Protein AF-A0A317EIH6-F1 (afdb_monomer_lite)

Foldseek 3Di:
DDDDDDPPQPPLLVVLLVCQLPDDPVLVVQLLVVLCVVPNDVLSVCCVVCSVCVSVVVDDDDPVNSVSSVLRRLLSDDLLSVLVSLLSLLCCQLVVVLVVVCVVVVPDAAALQCLLVLLVVSLVSLVPDDCVSVCSCDVSPSDDPVVSVLSSVLSSVLVLVVSLVLSVQVLVVLVLVLVLCVVLVPLFWWKWWQFSVSRHIHTCRCSVPDHNDDDDGDDDDRDDDDDCSVSSVVVSVVSVVVLVCCVPVVDPDAAPDSVVSVVVSVVVVVVVVVQDWDWDWDWHAHSRTIMIIIDTDHHPVVLVVVLVVLVVVLVVLVVVVVVVVVCCVVVVVPPVCVVVVVVSVVSNVVSVVVNVVSVVVVVVVVVSVD

Sequence (370 aa):
MNLKQPIKTINVYYFLTDEFLKCDEVTFRKIGNLYLELYGQNAYKYMVKTYPLWKVRAVGISGQTFRRILECVPKFLSDEKRFYILKAEVLYFVEKKHFNLNNSNKNKTGTLSEVNQYFQSYESIIDKFNNHNLAWFYGNGIFSENELWEFLQVCKYSIQKRLSLSYEQVTNDLDLLRSNLNKYQIREFKGDYSIDFLSKKMDVSDVNKILVEPLNFTSFELTLNGRLKKFAEKYIIDELLKLDFTTKEGSANGLIKSNDIDLLFNQYNDLRKGKQDVAIKSTFQGEGGVLTISLDFVPNQKLTTQIVNKSAILFLLISAFGLFTYFSFKYKLGWAGFPLLIMFFFLLSTTKTSIDQILSNLKQLKKNGK

Organism: NCBI:txid651869

Secondary structure (DSSP, 8-state):
-----------HHHHHHHHHHH--HHHHHHHHHHHHHHHHHHHHHHHHHHHHHHHTTSSPPPHHHHHHHHHHGGGGS-HHHHHHHHHHHHHHHHHHHHHHHHHTTTT--EEGGGHHHHHHHHHHHHHH--GGGGHHHHHTTSS-HHHHHHHHHHHHHHHHHHHHHHHHHHHHHHHHHHHHHHHTT----EEEEEETTTTEEEE-TTTTT---PPP----------GGGHHHHHHHHHHHHHHHHHHTTSS-SS-B--HHHHHHHHHHHHHHHHTTS-EEEEEEEE-SSEEEEEEEEE--HHHHHHHHHHHHHHHHHHHHHHHHHHHHHHHTT-GGGGHHHHHHHHHHHHHHHHHHHHHHHHHHHHHHHT-

Radius of gyration: 33.77 Å; chains: 1; bounding box: 65×38×114 Å

Structure (mmCIF, N/CA/C/O backbone):
data_AF-A0A317EIH6-F1
#
_entry.id   AF-A0A317EIH6-F1
#
loop_
_atom_site.group_PDB
_atom_site.id
_atom_site.type_symbol
_atom_site.label_atom_id
_atom_site.label_alt_id
_atom_site.label_comp_id
_atom_site.label_asym_id
_atom_site.label_entity_id
_atom_site.label_seq_id
_atom_site.pdbx_PDB_ins_code
_atom_site.Cartn_x
_atom_site.Cartn_y
_atom_site.Cartn_z
_atom_site.occupancy
_atom_site.B_iso_or_equiv
_atom_site.auth_seq_id
_atom_site.auth_comp_id
_atom_site.auth_asym_id
_atom_site.auth_atom_id
_atom_site.pdbx_PDB_model_num
ATOM 1 N N . MET A 1 1 ? -0.644 -16.578 8.408 1.00 24.23 1 MET A N 1
ATOM 2 C CA . MET A 1 1 ? -1.259 -16.656 7.067 1.00 24.23 1 MET A CA 1
ATOM 3 C C . MET A 1 1 ? -0.637 -15.551 6.227 1.00 24.23 1 MET A C 1
ATOM 5 O O . MET A 1 1 ? -0.468 -14.459 6.754 1.00 24.23 1 MET A O 1
ATOM 9 N N . ASN A 1 2 ? -0.134 -15.901 5.041 1.00 22.12 2 ASN A N 1
ATOM 10 C CA . ASN A 1 2 ? 0.876 -15.153 4.285 1.00 22.12 2 ASN A CA 1
ATOM 11 C C . ASN A 1 2 ? 0.552 -13.661 4.128 1.00 22.12 2 ASN A C 1
ATOM 13 O O . ASN A 1 2 ? -0.462 -13.301 3.539 1.00 22.12 2 ASN A O 1
ATOM 17 N N . LEU A 1 3 ? 1.469 -12.821 4.617 1.00 25.42 3 LEU A N 1
ATOM 18 C CA . LEU A 1 3 ? 1.583 -11.418 4.235 1.00 25.42 3 LEU A CA 1
ATOM 19 C C . LEU A 1 3 ? 1.607 -11.374 2.703 1.00 25.42 3 LEU A C 1
ATOM 21 O O . LEU A 1 3 ? 2.493 -11.986 2.097 1.00 25.42 3 LEU A O 1
ATOM 25 N N . LYS A 1 4 ? 0.605 -10.724 2.094 1.00 33.31 4 LYS A N 1
ATOM 26 C CA . LYS A 1 4 ? 0.557 -10.457 0.652 1.00 33.31 4 LYS A CA 1
ATOM 27 C C . LYS A 1 4 ? 1.947 -9.976 0.233 1.00 33.31 4 LYS A C 1
ATOM 29 O O . LYS A 1 4 ? 2.481 -9.033 0.817 1.00 33.31 4 LYS A O 1
ATOM 34 N N . GLN A 1 5 ? 2.564 -10.708 -0.693 1.00 24.58 5 GLN A N 1
ATOM 35 C CA . GLN A 1 5 ? 3.907 -10.394 -1.162 1.00 24.58 5 GLN A CA 1
ATOM 36 C C . GLN A 1 5 ? 3.927 -8.940 -1.647 1.00 24.58 5 GLN A C 1
ATOM 38 O O . GLN A 1 5 ? 2.964 -8.528 -2.301 1.00 24.58 5 GLN A O 1
ATOM 43 N N . PRO A 1 6 ? 4.986 -8.162 -1.348 1.00 31.55 6 PRO A N 1
ATOM 44 C CA . PRO A 1 6 ? 5.153 -6.863 -1.982 1.00 31.55 6 PRO A CA 1
ATOM 45 C C . PRO A 1 6 ? 5.030 -7.071 -3.491 1.00 31.55 6 PRO A C 1
ATOM 47 O O . PRO A 1 6 ? 5.533 -8.078 -4.005 1.00 31.55 6 PRO A O 1
ATOM 50 N N . ILE A 1 7 ? 4.320 -6.165 -4.173 1.00 40.41 7 ILE A N 1
ATOM 51 C CA . ILE A 1 7 ? 4.220 -6.130 -5.637 1.00 40.41 7 ILE A CA 1
ATOM 52 C C . ILE A 1 7 ? 5.604 -6.483 -6.168 1.00 40.41 7 ILE A C 1
ATOM 54 O O . ILE A 1 7 ? 6.573 -5.816 -5.809 1.00 40.41 7 ILE A O 1
ATOM 58 N N . LYS A 1 8 ? 5.715 -7.599 -6.903 1.00 42.97 8 LYS A N 1
ATOM 59 C CA . LYS A 1 8 ? 6.997 -8.144 -7.361 1.00 42.97 8 LYS A CA 1
ATOM 60 C C . LYS A 1 8 ? 7.729 -7.019 -8.078 1.00 42.97 8 LYS A C 1
ATOM 62 O O . LYS A 1 8 ? 7.371 -6.682 -9.206 1.00 42.97 8 LYS A O 1
ATOM 67 N N . THR A 1 9 ? 8.681 -6.396 -7.387 1.00 52.94 9 THR A N 1
ATOM 68 C CA . THR A 1 9 ? 9.279 -5.142 -7.830 1.00 52.94 9 THR A CA 1
ATOM 69 C C . THR A 1 9 ? 9.944 -5.457 -9.153 1.00 52.94 9 THR A C 1
ATOM 71 O O . THR A 1 9 ? 10.779 -6.365 -9.231 1.00 52.94 9 THR A O 1
ATOM 74 N N . ILE A 1 10 ? 9.476 -4.808 -10.219 1.00 62.81 10 ILE A N 1
ATOM 75 C CA . ILE A 1 10 ? 9.943 -5.102 -11.567 1.00 62.81 10 ILE A CA 1
ATOM 76 C C . ILE A 1 10 ? 11.433 -4.824 -11.570 1.00 62.81 10 ILE A C 1
ATOM 78 O O . ILE A 1 10 ? 11.883 -3.692 -11.413 1.00 62.81 10 ILE A O 1
ATOM 82 N N . ASN A 1 11 ? 12.207 -5.885 -11.737 1.00 76.50 11 ASN A N 1
ATOM 83 C CA . ASN A 1 11 ? 13.634 -5.747 -11.834 1.00 76.50 11 ASN A CA 1
ATOM 84 C C . ASN A 1 11 ? 13.958 -5.344 -13.279 1.00 76.50 11 ASN A C 1
ATOM 86 O O . ASN A 1 11 ? 14.149 -6.195 -14.152 1.00 76.50 11 ASN A O 1
ATOM 90 N N . VAL A 1 12 ? 13.971 -4.027 -13.514 1.00 80.38 12 VAL A N 1
ATOM 91 C CA . VAL A 1 12 ? 14.341 -3.383 -14.787 1.00 80.38 12 VAL A CA 1
ATOM 92 C C . VAL A 1 12 ? 15.642 -3.967 -15.338 1.00 80.38 12 VAL A C 1
ATOM 94 O O . VAL A 1 12 ? 15.770 -4.175 -16.543 1.00 80.38 12 VAL A O 1
ATOM 97 N N . TYR A 1 13 ? 16.568 -4.327 -14.447 1.00 80.06 13 TYR A N 1
ATOM 98 C CA . TYR A 1 13 ? 17.846 -4.927 -14.796 1.00 80.06 13 TYR A CA 1
ATOM 99 C C . TYR A 1 13 ? 17.700 -6.283 -15.495 1.00 80.06 13 TYR A C 1
ATOM 101 O O . TYR A 1 13 ? 18.282 -6.503 -16.561 1.00 80.06 13 TYR A O 1
ATOM 109 N N . TYR A 1 14 ? 16.888 -7.183 -14.938 1.00 84.50 14 TYR A N 1
ATOM 110 C CA . TYR A 1 14 ? 16.614 -8.473 -15.574 1.00 84.50 14 TYR A CA 1
ATOM 111 C C . TYR A 1 14 ? 15.806 -8.316 -16.858 1.00 84.50 14 TYR A C 1
ATOM 113 O O . TYR A 1 14 ? 16.104 -8.999 -17.833 1.00 84.50 14 TYR A O 1
ATOM 121 N N . PHE A 1 15 ? 14.836 -7.397 -16.882 1.00 89.00 15 PHE A N 1
ATOM 122 C CA . PHE A 1 15 ? 14.040 -7.123 -18.078 1.00 89.00 15 PHE A CA 1
ATOM 123 C C . PHE A 1 15 ? 14.922 -6.680 -19.252 1.00 89.00 15 PHE A C 1
ATOM 125 O O . PHE A 1 15 ? 14.877 -7.281 -20.319 1.00 89.00 15 PHE A O 1
ATOM 132 N N . LEU A 1 16 ? 15.791 -5.689 -19.041 1.00 89.00 16 LEU A N 1
ATOM 133 C CA . LEU A 1 16 ? 16.687 -5.185 -20.084 1.00 89.00 16 LEU A CA 1
ATOM 134 C C . LEU A 1 16 ? 17.714 -6.222 -20.544 1.00 89.00 16 LEU A C 1
ATOM 136 O O . LEU A 1 16 ? 18.043 -6.281 -21.728 1.00 89.00 16 LEU A O 1
ATOM 140 N N . THR A 1 17 ? 18.192 -7.067 -19.628 1.00 88.56 17 THR A N 1
ATOM 141 C CA . THR A 1 17 ? 19.066 -8.192 -19.986 1.00 88.56 17 THR A CA 1
ATOM 142 C C . THR A 1 17 ? 18.342 -9.183 -20.887 1.00 88.56 17 THR A C 1
ATOM 144 O O . THR A 1 17 ? 18.891 -9.621 -21.893 1.00 88.56 17 THR A O 1
ATOM 147 N N . ASP A 1 18 ? 17.114 -9.545 -20.531 1.00 91.06 18 ASP A N 1
ATOM 148 C CA . ASP A 1 18 ? 16.314 -10.500 -21.289 1.00 91.06 18 ASP A CA 1
ATOM 149 C C . ASP A 1 18 ? 16.005 -9.971 -22.696 1.00 91.06 18 ASP A C 1
ATOM 151 O O . ASP A 1 18 ? 16.215 -10.679 -23.680 1.00 91.06 18 ASP A O 1
ATOM 155 N N . GLU A 1 19 ? 15.631 -8.694 -22.799 1.00 94.00 19 GLU A N 1
ATOM 156 C CA . GLU A 1 19 ? 15.445 -7.998 -24.075 1.00 94.00 19 GLU A CA 1
ATOM 157 C C . GLU A 1 19 ? 16.719 -8.003 -24.932 1.00 94.00 19 GLU A C 1
ATOM 159 O O . GLU A 1 19 ? 16.667 -8.307 -26.123 1.00 94.00 19 GLU A O 1
ATOM 164 N N . PHE A 1 20 ? 17.885 -7.752 -24.332 1.00 94.69 20 PHE A N 1
ATOM 165 C CA . PHE A 1 20 ? 19.168 -7.815 -25.033 1.00 94.69 20 PHE A CA 1
ATOM 166 C C . PHE A 1 20 ? 19.511 -9.226 -25.535 1.00 94.69 20 PHE A C 1
ATOM 168 O O . PHE A 1 20 ? 19.969 -9.400 -26.666 1.00 94.69 20 PHE A O 1
ATOM 175 N N . LEU A 1 21 ? 19.293 -10.261 -24.722 1.00 94.06 21 LEU A N 1
ATOM 176 C CA . LEU A 1 21 ? 19.628 -11.644 -25.086 1.00 94.06 21 LEU A CA 1
ATOM 177 C C . LEU A 1 21 ? 18.647 -12.257 -26.099 1.00 94.06 21 LEU A C 1
ATOM 179 O O . LEU A 1 21 ? 18.994 -13.221 -26.789 1.00 94.06 21 LEU A O 1
ATOM 183 N N . LYS A 1 22 ? 17.435 -11.700 -26.199 1.00 94.25 22 LYS A N 1
ATOM 184 C CA . LYS A 1 22 ? 16.381 -12.135 -27.127 1.00 94.25 22 LYS A CA 1
ATOM 185 C C . LYS A 1 22 ? 16.260 -11.278 -28.382 1.00 94.25 22 LYS A C 1
ATOM 187 O O . LYS A 1 22 ? 15.497 -11.655 -29.269 1.00 94.25 22 LYS A O 1
ATOM 192 N N . CYS A 1 23 ? 16.972 -10.155 -28.469 1.00 92.81 23 CYS A N 1
ATOM 193 C CA . CYS A 1 23 ? 16.871 -9.279 -29.629 1.00 92.81 23 CYS A CA 1
ATOM 194 C C . CYS A 1 23 ? 17.294 -9.984 -30.929 1.00 92.81 23 CYS A C 1
ATOM 196 O O . CYS A 1 23 ? 18.104 -10.919 -30.931 1.00 92.81 23 CYS A O 1
ATOM 198 N N . ASP A 1 24 ? 16.703 -9.545 -32.039 1.00 94.25 24 ASP A N 1
ATOM 199 C CA . ASP A 1 24 ? 17.081 -10.011 -33.369 1.00 94.25 24 ASP A CA 1
ATOM 200 C C . ASP A 1 24 ? 18.462 -9.474 -33.784 1.00 94.25 24 ASP A C 1
ATOM 202 O O . ASP A 1 24 ? 19.025 -8.564 -33.171 1.00 94.25 24 ASP A O 1
ATOM 206 N N . GLU A 1 25 ? 19.026 -10.038 -34.851 1.00 93.75 25 GLU A N 1
ATOM 207 C CA . GLU A 1 25 ? 20.360 -9.666 -35.333 1.00 93.75 25 GLU A CA 1
ATOM 208 C C . GLU A 1 25 ? 20.452 -8.184 -35.740 1.00 93.75 25 GLU A C 1
ATOM 210 O O . GLU A 1 25 ? 21.490 -7.540 -35.577 1.00 93.75 25 GLU A O 1
ATOM 215 N N . VAL A 1 26 ? 19.363 -7.610 -36.260 1.00 95.19 26 VAL A N 1
ATOM 216 C CA . VAL A 1 26 ? 19.316 -6.203 -36.683 1.00 95.19 26 VAL A CA 1
ATOM 217 C C . VAL A 1 26 ? 19.413 -5.280 -35.469 1.00 95.19 26 VAL A C 1
ATOM 219 O O . VAL A 1 26 ? 20.200 -4.332 -35.463 1.00 95.19 26 VAL A O 1
ATOM 222 N N . THR A 1 27 ? 18.649 -5.574 -34.427 1.00 94.56 27 THR A N 1
ATOM 223 C CA . THR A 1 27 ? 18.611 -4.845 -33.163 1.00 94.56 27 THR A CA 1
ATOM 224 C C . THR A 1 27 ? 19.916 -5.027 -32.401 1.00 94.56 27 THR A C 1
ATOM 226 O O . THR A 1 27 ? 20.481 -4.042 -31.927 1.00 94.56 27 THR A O 1
ATOM 229 N N . PHE A 1 28 ? 20.463 -6.247 -32.371 1.00 95.75 28 PHE A N 1
ATOM 230 C CA . PHE A 1 28 ? 21.778 -6.523 -31.795 1.00 95.75 28 PHE A CA 1
ATOM 231 C C . PHE A 1 28 ? 22.877 -5.687 -32.461 1.00 95.75 28 PHE A C 1
ATOM 233 O O . PHE A 1 28 ? 23.687 -5.080 -31.763 1.00 95.75 28 PHE A O 1
ATOM 240 N N . ARG A 1 29 ? 22.879 -5.583 -33.799 1.00 95.38 29 ARG A N 1
ATOM 241 C CA . ARG A 1 29 ? 23.822 -4.719 -34.532 1.00 95.38 29 ARG A CA 1
ATOM 242 C C . ARG A 1 29 ? 23.672 -3.248 -34.154 1.00 95.38 29 ARG A C 1
ATOM 244 O O . ARG A 1 29 ? 24.674 -2.588 -33.900 1.00 95.38 29 ARG A O 1
ATOM 251 N N . LYS A 1 30 ? 22.441 -2.734 -34.068 1.00 95.31 30 LYS A N 1
ATOM 252 C CA . LYS A 1 30 ? 22.182 -1.343 -33.654 1.00 95.31 30 LYS A CA 1
ATOM 253 C C . LYS A 1 30 ? 22.681 -1.064 -32.231 1.00 95.31 30 LYS A C 1
ATOM 255 O O . LYS A 1 30 ? 23.382 -0.077 -32.019 1.00 95.31 30 LYS A O 1
ATOM 260 N N . ILE A 1 31 ? 22.387 -1.964 -31.289 1.00 94.69 31 ILE A N 1
ATOM 261 C CA . ILE A 1 31 ? 22.894 -1.899 -29.910 1.00 94.69 31 ILE A CA 1
ATOM 262 C C . ILE A 1 31 ? 24.423 -1.943 -29.906 1.00 94.69 31 ILE A C 1
ATOM 264 O O . ILE A 1 31 ? 25.056 -1.133 -29.237 1.00 94.69 31 ILE A O 1
ATOM 268 N N . GLY A 1 32 ? 25.019 -2.856 -30.675 1.00 94.94 32 GLY A N 1
ATOM 269 C CA . GLY A 1 32 ? 26.464 -3.022 -30.770 1.00 94.94 32 GLY A CA 1
ATOM 270 C C . GLY A 1 32 ? 27.185 -1.803 -31.334 1.00 94.94 32 GLY A C 1
ATOM 271 O O . GLY A 1 32 ? 28.229 -1.440 -30.803 1.00 94.94 32 GLY A O 1
ATOM 272 N N . ASN A 1 33 ? 26.612 -1.132 -32.334 1.00 95.25 33 ASN A N 1
ATOM 273 C CA . ASN A 1 33 ? 27.167 0.104 -32.887 1.00 95.25 33 ASN A CA 1
ATOM 274 C C . ASN A 1 33 ? 27.194 1.225 -31.841 1.00 95.25 33 ASN A C 1
ATOM 276 O O . ASN A 1 33 ? 28.227 1.861 -31.657 1.00 95.25 33 ASN A O 1
ATOM 280 N N . LEU A 1 34 ? 26.099 1.414 -31.100 1.00 93.06 34 LEU A N 1
ATOM 281 C CA . LEU A 1 34 ? 26.065 2.392 -30.011 1.00 93.06 34 LEU A CA 1
ATOM 282 C C . LEU A 1 34 ? 27.027 2.014 -28.874 1.00 93.06 34 LEU A C 1
ATOM 284 O O . LEU A 1 34 ? 27.709 2.864 -28.312 1.00 93.06 34 LEU A O 1
ATOM 288 N N . TYR A 1 35 ? 27.110 0.728 -28.538 1.00 94.19 35 TYR A N 1
ATOM 289 C CA . TYR A 1 35 ? 28.026 0.226 -27.515 1.00 94.19 35 TYR A CA 1
ATOM 290 C C . TYR A 1 35 ? 29.496 0.445 -27.912 1.00 94.19 35 TYR A C 1
ATOM 292 O O . TYR A 1 35 ? 30.333 0.770 -27.069 1.00 94.19 35 TYR A O 1
ATOM 300 N N . LEU A 1 36 ? 29.815 0.275 -29.198 1.00 95.62 36 LEU A N 1
ATOM 301 C CA . LEU A 1 36 ? 31.123 0.580 -29.769 1.00 95.62 36 LEU A CA 1
ATOM 302 C C . LEU A 1 36 ? 31.444 2.073 -29.662 1.00 95.62 36 LEU A C 1
ATOM 304 O O . LEU A 1 36 ? 32.544 2.416 -29.237 1.00 95.62 36 LEU A O 1
ATOM 308 N N . GLU A 1 37 ? 30.494 2.936 -30.012 1.00 93.62 37 GLU A N 1
ATOM 309 C CA . GLU A 1 37 ? 30.642 4.391 -29.931 1.00 93.62 37 GLU A CA 1
ATOM 310 C C . GLU A 1 37 ? 30.915 4.856 -28.493 1.00 93.62 37 GLU A C 1
ATOM 312 O O . GLU A 1 37 ? 31.858 5.607 -28.252 1.00 93.62 37 GLU A O 1
ATOM 317 N N . LEU A 1 38 ? 30.145 4.355 -27.523 1.00 91.69 38 LEU A N 1
ATOM 318 C CA . LEU A 1 38 ? 30.233 4.795 -26.128 1.00 91.69 38 LEU A CA 1
ATOM 319 C C . LEU A 1 38 ? 31.423 4.200 -25.361 1.00 91.69 38 LEU A C 1
ATOM 321 O O . LEU A 1 38 ? 31.959 4.848 -24.461 1.00 91.69 38 LEU A O 1
ATOM 325 N N . TYR A 1 39 ? 31.834 2.963 -25.665 1.00 93.88 39 TYR A N 1
ATOM 326 C CA . TYR A 1 39 ? 32.806 2.226 -24.836 1.00 93.88 39 TYR A CA 1
ATOM 327 C C . TYR A 1 39 ? 34.036 1.707 -25.589 1.00 93.88 39 TYR A C 1
ATOM 329 O O . TYR A 1 39 ? 34.916 1.090 -24.978 1.00 93.88 39 TYR A O 1
ATOM 337 N N . GLY A 1 40 ? 34.116 1.950 -26.895 1.00 95.62 40 GLY A N 1
ATOM 338 C CA . GLY A 1 40 ? 35.273 1.653 -27.729 1.00 95.62 40 GLY A CA 1
ATOM 339 C C . GLY A 1 40 ? 35.413 0.194 -28.179 1.00 95.62 40 GLY A C 1
ATOM 340 O O . GLY A 1 40 ? 34.724 -0.733 -27.737 1.00 95.62 40 GLY A O 1
ATOM 341 N N . GLN A 1 41 ? 36.379 -0.016 -29.078 1.00 96.56 41 GLN A N 1
ATOM 342 C CA . GLN A 1 41 ? 36.546 -1.260 -29.838 1.00 96.56 41 GLN A CA 1
ATOM 343 C C . GLN A 1 41 ? 36.764 -2.501 -28.967 1.00 96.56 41 GLN A C 1
ATOM 345 O O . GLN A 1 41 ? 36.244 -3.574 -29.274 1.00 96.56 41 GLN A O 1
ATOM 350 N N . ASN A 1 42 ? 37.538 -2.386 -27.887 1.00 95.50 42 ASN A N 1
ATOM 351 C CA . ASN A 1 42 ? 37.861 -3.534 -27.035 1.00 95.50 42 ASN A CA 1
ATOM 352 C C . ASN A 1 42 ? 36.625 -4.044 -26.285 1.00 95.50 42 ASN A C 1
ATOM 354 O O . ASN A 1 42 ? 36.390 -5.253 -26.228 1.00 95.50 42 ASN A O 1
ATOM 358 N N . ALA A 1 43 ? 35.805 -3.129 -25.763 1.00 94.69 43 ALA A N 1
ATOM 359 C CA . ALA A 1 43 ? 34.565 -3.477 -25.083 1.00 94.69 43 ALA A CA 1
ATOM 360 C C . ALA A 1 43 ? 33.565 -4.116 -26.058 1.00 94.69 43 ALA A C 1
ATOM 362 O O . ALA A 1 43 ? 32.940 -5.123 -25.723 1.00 94.69 43 ALA A O 1
ATOM 363 N N . TYR A 1 44 ? 33.456 -3.566 -27.269 1.00 96.56 44 TYR A N 1
ATOM 364 C CA . TYR A 1 44 ? 32.619 -4.116 -28.333 1.00 96.56 44 TYR A CA 1
ATOM 365 C C . TYR A 1 44 ? 33.055 -5.528 -28.754 1.00 96.56 44 TYR A C 1
ATOM 367 O O . TYR A 1 44 ? 32.238 -6.449 -28.752 1.00 96.56 44 TYR A O 1
ATOM 375 N N . LYS A 1 45 ? 34.351 -5.739 -29.034 1.00 96.25 45 LYS A N 1
ATOM 376 C CA . LYS A 1 45 ? 34.902 -7.065 -29.376 1.00 96.25 45 LYS A CA 1
ATOM 377 C C . LYS A 1 45 ? 34.579 -8.100 -28.298 1.00 96.25 45 LYS A C 1
ATOM 379 O O . LYS A 1 45 ? 34.177 -9.216 -28.619 1.00 96.25 45 LYS A O 1
ATOM 384 N N . TYR A 1 46 ? 34.730 -7.725 -27.027 1.00 96.00 46 TYR A N 1
ATOM 385 C CA . TYR A 1 46 ? 34.370 -8.588 -25.905 1.00 96.00 46 TYR A CA 1
ATOM 386 C C . TYR A 1 46 ? 32.872 -8.914 -25.886 1.00 96.00 46 TYR A C 1
ATOM 388 O O . TYR A 1 46 ? 32.512 -10.083 -25.749 1.00 96.00 46 TYR A O 1
ATOM 396 N N . MET A 1 47 ? 32.005 -7.910 -26.059 1.00 95.31 47 MET A N 1
ATOM 397 C CA . MET A 1 47 ? 30.553 -8.096 -26.098 1.00 95.31 47 MET A CA 1
ATOM 398 C C . MET A 1 47 ? 30.152 -9.080 -27.201 1.00 95.31 47 MET A C 1
ATOM 400 O O . MET A 1 47 ? 29.480 -10.063 -26.911 1.00 95.31 47 MET A O 1
ATOM 404 N N . VAL A 1 48 ? 30.614 -8.870 -28.438 1.00 95.88 48 VAL A N 1
ATOM 405 C CA . VAL A 1 48 ? 30.294 -9.741 -29.583 1.00 95.88 48 VAL A CA 1
ATOM 406 C C . VAL A 1 48 ? 30.784 -11.169 -29.354 1.00 95.88 48 VAL A C 1
ATOM 408 O O . VAL A 1 48 ? 30.030 -12.117 -29.564 1.00 95.88 48 VAL A O 1
ATOM 411 N N . LYS A 1 49 ? 32.021 -11.335 -28.868 1.00 96.50 49 LYS A N 1
ATOM 412 C CA . LYS A 1 49 ? 32.594 -12.658 -28.578 1.00 96.50 49 LYS A CA 1
ATOM 413 C C . LYS A 1 49 ? 31.814 -13.405 -27.491 1.00 96.50 49 LYS A C 1
ATOM 415 O O . LYS A 1 49 ? 31.669 -14.621 -27.568 1.00 96.50 49 LYS A O 1
ATOM 420 N N . THR A 1 50 ? 31.344 -12.693 -26.468 1.00 95.50 50 THR A N 1
ATOM 421 C CA . THR A 1 50 ? 30.762 -13.301 -25.258 1.00 95.50 50 THR A CA 1
ATOM 422 C C . THR A 1 50 ? 29.240 -13.440 -25.338 1.00 95.50 50 THR A C 1
ATOM 424 O O . THR A 1 50 ? 28.668 -14.302 -24.675 1.00 95.50 50 THR A O 1
ATOM 427 N N . TYR A 1 51 ? 28.575 -12.661 -26.193 1.00 94.81 51 TYR A N 1
ATOM 428 C CA . TYR A 1 51 ? 27.125 -12.687 -26.390 1.00 94.81 51 TYR A CA 1
ATOM 429 C C . TYR A 1 51 ? 26.503 -14.087 -26.556 1.00 94.81 51 TYR A C 1
ATOM 431 O O . TYR A 1 51 ? 25.556 -14.384 -25.821 1.00 94.81 51 TYR A O 1
ATOM 439 N N . PRO A 1 52 ? 27.005 -14.989 -27.430 1.00 94.56 52 PRO A N 1
ATOM 440 C CA . PRO A 1 52 ? 26.421 -16.327 -27.558 1.00 94.56 52 PRO A CA 1
ATOM 441 C C . PRO A 1 52 ? 26.502 -17.132 -26.254 1.00 94.56 52 PRO A C 1
ATOM 443 O O . PRO A 1 52 ? 25.570 -17.865 -25.931 1.00 94.56 52 PRO A O 1
ATOM 446 N N . LEU A 1 53 ? 27.567 -16.947 -25.465 1.00 95.50 53 LEU A N 1
ATOM 447 C CA . LEU A 1 53 ? 27.744 -17.610 -24.171 1.00 95.50 53 LEU A CA 1
ATOM 448 C C . LEU A 1 53 ? 26.777 -17.061 -23.113 1.00 95.50 53 LEU A C 1
ATOM 450 O O . LEU A 1 53 ? 26.243 -17.835 -22.318 1.00 95.50 53 LEU A O 1
ATOM 454 N N . TRP A 1 54 ? 26.506 -15.750 -23.120 1.00 94.62 54 TRP A N 1
ATOM 455 C CA . TRP A 1 54 ? 25.465 -15.153 -22.274 1.00 94.62 54 TRP A CA 1
ATOM 456 C C . TRP A 1 54 ? 24.073 -15.662 -22.644 1.00 94.62 54 TRP A C 1
ATOM 458 O O . TRP A 1 54 ? 23.274 -15.967 -21.759 1.00 94.62 54 TRP A O 1
ATOM 468 N N . LYS A 1 55 ? 23.792 -15.810 -23.944 1.00 92.06 55 LYS A N 1
ATOM 469 C CA . LYS A 1 55 ? 22.492 -16.269 -24.449 1.00 92.06 55 LYS A CA 1
ATOM 470 C C . LYS A 1 55 ? 22.150 -17.684 -23.979 1.00 92.06 55 LYS A C 1
ATOM 472 O O . LYS A 1 55 ? 21.012 -17.938 -23.596 1.00 92.06 55 LYS A O 1
ATOM 477 N N . VAL A 1 56 ? 23.141 -18.577 -23.931 1.00 93.06 56 VAL A N 1
ATOM 478 C CA . VAL A 1 56 ? 22.988 -19.945 -23.393 1.00 93.06 56 VAL A CA 1
ATOM 479 C C . VAL A 1 56 ? 23.249 -20.043 -21.886 1.00 93.06 56 VAL A C 1
ATOM 481 O O . VAL A 1 56 ? 23.247 -21.139 -21.335 1.00 93.06 56 VAL A O 1
ATOM 484 N N . ARG A 1 57 ? 23.476 -18.909 -21.207 1.00 91.31 57 ARG A N 1
ATOM 485 C CA . ARG A 1 57 ? 23.791 -18.820 -19.769 1.00 91.31 57 ARG A CA 1
ATOM 486 C C . ARG A 1 57 ? 25.031 -19.618 -19.338 1.00 91.31 57 ARG A C 1
ATOM 488 O O . ARG A 1 57 ? 25.161 -19.956 -18.167 1.00 91.31 57 ARG A O 1
ATOM 495 N N . ALA A 1 58 ? 25.957 -19.883 -20.260 1.00 93.00 58 ALA A N 1
ATOM 496 C CA . ALA A 1 58 ? 27.219 -20.562 -19.957 1.00 93.00 58 ALA A CA 1
ATOM 497 C C . ALA A 1 58 ? 28.168 -19.679 -19.134 1.00 93.00 58 ALA A C 1
ATOM 499 O O . ALA A 1 58 ? 29.004 -20.187 -18.391 1.00 93.00 58 ALA A O 1
ATOM 500 N N . VAL A 1 59 ? 28.039 -18.355 -19.256 1.00 91.25 59 VAL A N 1
ATOM 501 C CA . VAL A 1 59 ? 28.785 -17.377 -18.457 1.00 91.25 59 VAL A CA 1
ATOM 502 C C . VAL A 1 59 ? 27.864 -16.245 -18.008 1.00 91.25 59 VAL A C 1
ATOM 504 O O . VAL A 1 59 ? 26.890 -15.915 -18.687 1.00 91.25 59 VAL A O 1
ATOM 507 N N . GLY A 1 60 ? 28.168 -15.643 -16.859 1.00 87.88 60 GLY A N 1
ATOM 508 C CA . GLY A 1 60 ? 27.456 -14.470 -16.354 1.00 87.88 60 GLY A CA 1
ATOM 509 C C . GLY A 1 60 ? 27.886 -13.172 -17.045 1.00 87.88 60 GLY A C 1
ATOM 510 O O . GLY A 1 60 ? 28.990 -13.067 -17.586 1.00 87.88 60 GLY A O 1
ATOM 511 N N . ILE A 1 61 ? 27.021 -12.159 -17.001 1.00 88.94 61 ILE A N 1
ATOM 512 C CA . ILE A 1 61 ? 27.362 -10.791 -17.411 1.00 88.94 61 ILE A CA 1
ATOM 513 C C . ILE A 1 61 ? 27.958 -10.071 -16.196 1.00 88.94 61 ILE A C 1
ATOM 515 O O . ILE A 1 61 ? 27.327 -10.007 -15.142 1.00 88.94 61 ILE A O 1
ATOM 519 N N . SER A 1 62 ? 29.172 -9.530 -16.330 1.00 88.12 62 SER A N 1
ATOM 520 C CA . SER A 1 62 ? 29.798 -8.748 -15.254 1.00 88.12 62 SER A CA 1
ATOM 521 C C . SER A 1 62 ? 29.004 -7.467 -14.963 1.00 88.12 62 SER A C 1
ATOM 523 O O . SER A 1 62 ? 28.402 -6.898 -15.872 1.00 88.12 62 SER A O 1
ATOM 525 N N . GLY A 1 63 ? 29.053 -6.950 -13.729 1.00 85.19 63 GLY A N 1
ATOM 526 C CA . GLY A 1 63 ? 28.320 -5.731 -13.352 1.00 85.19 63 GLY A CA 1
ATOM 527 C C . GLY A 1 63 ? 28.664 -4.500 -14.206 1.00 85.19 63 GLY A C 1
ATOM 528 O O . GLY A 1 63 ? 27.790 -3.688 -14.507 1.00 85.19 63 GLY A O 1
ATOM 529 N N . GLN A 1 64 ? 29.915 -4.381 -14.663 1.00 87.75 64 GLN A N 1
ATOM 530 C CA . GLN A 1 64 ? 30.338 -3.286 -15.540 1.00 87.75 64 GLN A CA 1
ATOM 531 C C . GLN A 1 64 ? 29.764 -3.435 -16.953 1.00 87.75 64 GLN A C 1
ATOM 533 O O . GLN A 1 64 ? 29.176 -2.491 -17.475 1.00 87.75 64 GLN A O 1
ATOM 538 N N . THR A 1 65 ? 29.913 -4.610 -17.576 1.00 86.81 65 THR A N 1
ATOM 539 C CA . THR A 1 65 ? 29.318 -4.895 -18.895 1.00 86.81 65 THR A CA 1
ATOM 540 C C . THR A 1 65 ? 27.806 -4.723 -18.842 1.00 86.81 65 THR A C 1
ATOM 542 O O . THR A 1 65 ? 27.199 -4.174 -19.753 1.00 86.81 65 THR A O 1
ATOM 545 N N . PHE A 1 66 ? 27.211 -5.137 -17.732 1.00 84.25 66 PHE A N 1
ATOM 546 C CA . PHE A 1 66 ? 25.795 -5.012 -17.496 1.00 84.25 66 PHE A CA 1
ATOM 547 C C . PHE A 1 66 ? 25.331 -3.547 -17.474 1.00 84.25 66 PHE A C 1
ATOM 549 O O . PHE A 1 66 ? 24.414 -3.198 -18.213 1.00 84.25 66 PHE A O 1
ATOM 556 N N . ARG A 1 67 ? 26.004 -2.663 -16.720 1.00 84.50 67 ARG A N 1
ATOM 557 C CA . ARG A 1 67 ? 25.700 -1.218 -16.738 1.00 84.50 67 ARG A CA 1
ATOM 558 C C . ARG A 1 67 ? 25.787 -0.637 -18.152 1.00 84.50 67 ARG A C 1
ATOM 560 O O . ARG A 1 67 ? 24.914 0.121 -18.549 1.00 84.50 67 ARG A O 1
ATOM 567 N N . ARG A 1 68 ? 26.790 -1.045 -18.927 1.00 88.19 68 ARG A N 1
ATOM 568 C CA . ARG A 1 68 ? 26.944 -0.601 -20.318 1.00 88.19 68 ARG A CA 1
ATOM 569 C C . ARG A 1 68 ? 25.783 -1.046 -21.213 1.00 88.19 68 ARG A C 1
ATOM 571 O O . ARG A 1 68 ? 25.292 -0.275 -22.025 1.00 88.19 68 ARG A O 1
ATOM 578 N N . ILE A 1 69 ? 25.301 -2.278 -21.037 1.00 85.00 69 ILE A N 1
ATOM 579 C CA . ILE A 1 69 ? 24.120 -2.787 -21.752 1.00 85.00 69 ILE A CA 1
ATOM 580 C C . ILE A 1 69 ? 22.874 -1.952 -21.404 1.00 85.00 69 ILE A C 1
ATOM 582 O O . ILE A 1 69 ? 22.120 -1.594 -22.308 1.00 85.00 69 ILE A O 1
ATOM 586 N N . LEU A 1 70 ? 22.679 -1.587 -20.130 1.00 84.12 70 LEU A N 1
ATOM 587 C CA . LEU A 1 70 ? 21.546 -0.752 -19.695 1.00 84.12 70 LEU A CA 1
ATOM 588 C C . LEU A 1 70 ? 21.501 0.622 -20.365 1.00 84.12 70 LEU A C 1
ATOM 590 O O . LEU A 1 70 ? 20.418 1.147 -20.590 1.00 84.12 70 LEU A O 1
ATOM 594 N N . GLU A 1 71 ? 22.653 1.210 -20.668 1.00 85.38 71 GLU A N 1
ATOM 595 C CA . GLU A 1 71 ? 22.731 2.526 -21.310 1.00 85.38 71 GLU A CA 1
ATOM 596 C C . GLU A 1 71 ? 22.434 2.444 -22.821 1.00 85.38 71 GLU A C 1
ATOM 598 O O . GLU A 1 71 ? 21.959 3.414 -23.416 1.00 85.38 71 GLU A O 1
ATOM 603 N N . CYS A 1 72 ? 22.645 1.278 -23.447 1.00 89.25 72 CYS A N 1
ATOM 604 C CA . CYS A 1 72 ? 22.448 1.096 -24.888 1.00 89.25 72 CYS A CA 1
ATOM 605 C C . CYS A 1 72 ? 21.067 0.545 -25.269 1.00 89.25 72 CYS A C 1
ATOM 607 O O . CYS A 1 72 ? 20.438 1.047 -26.199 1.00 89.25 72 CYS A O 1
ATOM 609 N N . VAL A 1 73 ? 20.597 -0.504 -24.586 1.00 91.50 73 VAL A N 1
ATOM 610 C CA . VAL A 1 73 ? 19.398 -1.273 -24.979 1.00 91.50 73 VAL A CA 1
ATOM 611 C C . VAL A 1 73 ? 18.119 -0.433 -25.058 1.00 91.50 73 VAL A C 1
ATOM 613 O O . VAL A 1 73 ? 17.409 -0.561 -26.058 1.00 91.50 73 VAL A O 1
ATOM 616 N N . PRO A 1 74 ? 17.794 0.435 -24.078 1.00 89.88 74 PRO A N 1
ATOM 617 C CA . PRO A 1 74 ? 16.488 1.085 -24.024 1.00 89.88 74 PRO A CA 1
ATOM 618 C C . PRO A 1 74 ? 16.137 1.896 -25.271 1.00 89.88 74 PRO A C 1
ATOM 620 O O . PRO A 1 74 ? 14.965 1.956 -25.626 1.00 89.88 74 PRO A O 1
ATOM 623 N N . LYS A 1 75 ? 17.126 2.472 -25.972 1.00 88.69 75 LYS A N 1
ATOM 624 C CA . LYS A 1 75 ? 16.909 3.274 -27.193 1.00 88.69 75 LYS A CA 1
ATOM 625 C C . LYS A 1 75 ? 16.304 2.489 -28.350 1.00 88.69 75 LYS A C 1
ATOM 627 O O . LYS A 1 75 ? 15.699 3.077 -29.240 1.00 88.69 75 LYS A O 1
ATOM 632 N N . PHE A 1 76 ? 16.497 1.175 -28.352 1.00 91.06 76 PHE A N 1
ATOM 633 C CA . PHE A 1 76 ? 16.079 0.295 -29.439 1.00 91.06 76 PHE A CA 1
ATOM 634 C C . PHE A 1 76 ? 14.853 -0.541 -29.076 1.00 91.06 76 PHE A C 1
ATOM 636 O O . PHE A 1 76 ? 14.435 -1.397 -29.852 1.00 91.06 76 PHE A O 1
ATOM 643 N N . LEU A 1 77 ? 14.264 -0.292 -27.906 1.00 90.50 77 LEU A N 1
ATOM 644 C CA . LEU A 1 77 ? 13.019 -0.917 -27.498 1.00 90.50 77 LEU A CA 1
ATOM 645 C C . LEU A 1 77 ? 11.815 -0.196 -28.105 1.00 90.50 77 LEU A C 1
ATOM 647 O O . LEU A 1 77 ? 11.816 1.019 -28.309 1.00 90.50 77 LEU A O 1
ATOM 651 N N . SER A 1 78 ? 10.737 -0.951 -28.305 1.00 89.06 78 SER A N 1
ATOM 652 C CA . SER A 1 78 ? 9.420 -0.392 -28.614 1.00 89.06 78 SER A CA 1
ATOM 653 C C . SER A 1 78 ? 8.945 0.560 -27.513 1.00 89.06 78 SER A C 1
ATOM 655 O O . SER A 1 78 ? 9.226 0.330 -26.335 1.00 89.06 78 SER A O 1
ATOM 657 N N . ASP A 1 79 ? 8.133 1.542 -27.884 1.00 84.94 79 ASP A N 1
ATOM 658 C CA . ASP A 1 79 ? 7.501 2.520 -26.988 1.00 84.94 79 ASP A CA 1
ATOM 659 C C . ASP A 1 79 ? 6.831 1.890 -25.759 1.00 84.94 79 ASP A C 1
ATOM 661 O O . ASP A 1 79 ? 7.038 2.359 -24.643 1.00 84.94 79 ASP A O 1
ATOM 665 N N . GLU A 1 80 ? 6.121 0.771 -25.935 1.00 85.69 80 GLU A N 1
ATOM 666 C CA . GLU A 1 80 ? 5.492 0.023 -24.837 1.00 85.69 80 GLU A CA 1
ATOM 667 C C . GLU A 1 80 ? 6.511 -0.437 -23.785 1.00 85.69 80 GLU A C 1
ATOM 669 O O . GLU A 1 80 ? 6.344 -0.211 -22.588 1.00 85.69 80 GLU A O 1
ATOM 674 N N . LYS A 1 81 ? 7.606 -1.057 -24.235 1.00 88.31 81 LYS A N 1
ATOM 675 C CA . LYS A 1 81 ? 8.680 -1.556 -23.365 1.00 88.31 81 LYS A CA 1
ATOM 676 C C . LYS A 1 81 ? 9.456 -0.415 -22.711 1.00 88.31 81 LYS A C 1
ATOM 678 O O . LYS A 1 81 ? 9.837 -0.518 -21.548 1.00 88.31 81 LYS A O 1
ATOM 683 N N . ARG A 1 82 ? 9.657 0.688 -23.435 1.00 87.06 82 ARG A N 1
ATOM 684 C CA . ARG A 1 82 ? 10.269 1.907 -22.896 1.00 87.06 82 ARG A CA 1
ATOM 685 C C . ARG A 1 82 ? 9.408 2.515 -21.783 1.00 87.06 82 ARG A C 1
ATOM 687 O O . ARG A 1 82 ? 9.925 2.795 -20.703 1.00 87.06 82 ARG A O 1
ATOM 694 N N . PHE A 1 83 ? 8.098 2.626 -22.003 1.00 86.12 83 PHE A N 1
ATOM 695 C CA . PHE A 1 83 ? 7.141 3.063 -20.985 1.00 86.12 83 PHE A CA 1
ATOM 696 C C . PHE A 1 83 ? 7.100 2.110 -19.781 1.00 86.12 83 PHE A C 1
ATOM 698 O O . PHE A 1 83 ? 7.095 2.548 -18.632 1.00 86.12 83 PHE A O 1
ATOM 705 N N . TYR A 1 84 ? 7.142 0.798 -20.028 1.00 86.50 84 TYR A N 1
ATOM 706 C CA . TYR A 1 84 ? 7.159 -0.225 -18.982 1.00 86.50 84 TYR A CA 1
ATOM 707 C C . TYR A 1 84 ? 8.336 -0.063 -18.009 1.00 86.50 84 TYR A C 1
ATOM 709 O O . TYR A 1 84 ? 8.143 -0.148 -16.794 1.00 86.50 84 TYR A O 1
ATOM 717 N N . ILE A 1 85 ? 9.540 0.192 -18.528 1.00 86.69 85 ILE A N 1
ATOM 718 C CA . ILE A 1 85 ? 10.736 0.407 -17.705 1.00 86.69 85 ILE A CA 1
ATOM 719 C C . ILE A 1 85 ? 10.605 1.692 -16.883 1.00 86.69 85 ILE A C 1
ATOM 721 O O . ILE A 1 85 ? 10.922 1.700 -15.697 1.00 86.69 85 ILE A O 1
ATOM 725 N N . LEU A 1 86 ? 10.084 2.761 -17.482 1.00 84.88 86 LEU A N 1
ATOM 726 C CA . LEU A 1 86 ? 9.907 4.023 -16.777 1.00 84.88 86 LEU A CA 1
ATOM 727 C C . LEU A 1 86 ? 8.892 3.918 -15.633 1.00 84.88 86 LEU A C 1
ATOM 729 O O . LEU A 1 86 ? 9.172 4.354 -14.517 1.00 84.88 86 LEU A O 1
ATOM 733 N N . LYS A 1 87 ? 7.753 3.261 -15.879 1.00 86.75 87 LYS A N 1
ATOM 734 C CA . LYS A 1 87 ? 6.783 2.917 -14.834 1.00 86.75 87 LYS A CA 1
ATOM 735 C C . LYS A 1 87 ? 7.454 2.186 -13.670 1.00 86.75 87 LYS A C 1
ATOM 737 O O . LYS A 1 87 ? 7.215 2.518 -12.511 1.00 86.75 87 LYS A O 1
ATOM 742 N N . ALA A 1 88 ? 8.261 1.170 -13.977 1.00 86.12 88 ALA A N 1
ATOM 743 C CA . ALA A 1 88 ? 8.933 0.367 -12.963 1.00 86.12 88 ALA A CA 1
ATOM 744 C C . ALA A 1 88 ? 9.871 1.209 -12.084 1.00 86.12 88 ALA A C 1
ATOM 746 O O . ALA A 1 88 ? 9.901 1.012 -10.873 1.00 86.12 88 ALA A O 1
ATOM 747 N N . GLU A 1 89 ? 10.577 2.176 -12.669 1.00 85.31 89 GLU A N 1
ATOM 748 C CA . GLU A 1 89 ? 11.465 3.089 -11.942 1.00 85.31 89 GLU A CA 1
ATOM 749 C C . GLU A 1 89 ? 10.697 4.060 -11.038 1.00 85.31 89 GLU A C 1
ATOM 751 O O . GLU A 1 89 ? 11.085 4.257 -9.884 1.00 85.31 89 GLU A O 1
ATOM 756 N N . VAL A 1 90 ? 9.572 4.613 -11.513 1.00 87.25 90 VAL A N 1
ATOM 757 C CA . VAL A 1 90 ? 8.704 5.470 -10.683 1.00 87.25 90 VAL A CA 1
ATOM 758 C C . VAL A 1 90 ? 8.176 4.686 -9.482 1.00 87.25 90 VAL A C 1
ATOM 760 O O . VAL A 1 90 ? 8.305 5.136 -8.342 1.00 87.25 90 VAL A O 1
ATOM 763 N N . LEU A 1 91 ? 7.626 3.492 -9.722 1.00 85.81 91 LEU A N 1
ATOM 764 C CA . LEU A 1 91 ? 7.103 2.631 -8.660 1.00 85.81 91 LEU A CA 1
ATOM 765 C C . LEU A 1 91 ? 8.199 2.247 -7.667 1.00 85.81 91 LEU A C 1
ATOM 767 O O . LEU A 1 91 ? 8.012 2.406 -6.463 1.00 85.81 91 LEU A O 1
ATOM 771 N N . TYR A 1 92 ? 9.366 1.824 -8.157 1.00 85.62 92 TYR A N 1
ATOM 772 C CA . TYR A 1 92 ? 10.499 1.482 -7.302 1.00 85.62 92 TYR A CA 1
ATOM 773 C C . TYR A 1 92 ? 10.932 2.659 -6.424 1.00 85.62 92 TYR A C 1
ATOM 775 O O . TYR A 1 92 ? 11.184 2.471 -5.233 1.00 85.62 92 TYR A O 1
ATOM 783 N N . PHE A 1 93 ? 11.000 3.878 -6.971 1.00 87.88 93 PHE A N 1
ATOM 784 C CA . PHE A 1 93 ? 11.332 5.061 -6.181 1.00 87.88 93 PHE A CA 1
ATOM 785 C C . PHE A 1 93 ? 10.318 5.296 -5.058 1.00 87.88 93 PHE A C 1
ATOM 787 O O . PHE A 1 93 ? 10.718 5.446 -3.898 1.00 87.88 93 PHE A O 1
ATOM 794 N N . VAL A 1 94 ? 9.026 5.325 -5.399 1.00 87.31 94 VAL A N 1
ATOM 795 C CA . VAL A 1 94 ? 7.947 5.615 -4.446 1.00 87.31 94 VAL A CA 1
ATOM 796 C C . VAL A 1 94 ? 7.905 4.543 -3.359 1.00 87.31 94 VAL A C 1
ATOM 798 O O . VAL A 1 94 ? 7.963 4.869 -2.172 1.00 87.31 94 VAL A O 1
ATOM 801 N N . GLU A 1 95 ? 7.913 3.265 -3.741 1.00 85.38 95 GLU A N 1
ATOM 802 C CA . GLU A 1 95 ? 7.888 2.135 -2.811 1.00 85.38 95 GLU A CA 1
ATOM 803 C C . GLU A 1 95 ? 9.122 2.107 -1.909 1.00 85.38 95 GLU A C 1
ATOM 805 O O . GLU A 1 95 ? 8.997 1.915 -0.700 1.00 85.38 95 GLU A O 1
ATOM 810 N N . LYS A 1 96 ? 10.320 2.358 -2.451 1.00 86.38 96 LYS A N 1
ATOM 811 C CA . LYS A 1 96 ? 11.556 2.401 -1.660 1.00 86.38 96 LYS A CA 1
ATOM 812 C C . LYS A 1 96 ? 11.538 3.536 -0.643 1.00 86.38 96 LYS A C 1
ATOM 814 O O . LYS A 1 96 ? 11.938 3.341 0.506 1.00 86.38 96 LYS A O 1
ATOM 819 N N . LYS A 1 97 ? 11.101 4.733 -1.046 1.00 85.75 97 LYS A N 1
ATOM 820 C CA . LYS A 1 97 ? 10.989 5.885 -0.141 1.00 85.75 97 LYS A CA 1
ATOM 821 C C . LYS A 1 97 ? 9.951 5.628 0.948 1.00 85.75 97 LYS A C 1
ATOM 823 O O . LYS A 1 97 ? 10.250 5.861 2.117 1.00 85.75 97 LYS A O 1
ATOM 828 N N . HIS A 1 98 ? 8.797 5.085 0.580 1.00 84.12 98 HIS A N 1
ATOM 829 C CA . HIS A 1 98 ? 7.746 4.710 1.518 1.00 84.12 98 HIS A CA 1
ATOM 830 C C . HIS A 1 98 ? 8.209 3.626 2.504 1.00 84.12 98 HIS A C 1
ATOM 832 O O . HIS A 1 98 ? 8.063 3.782 3.714 1.00 84.12 98 HIS A O 1
ATOM 838 N N . PHE A 1 99 ? 8.862 2.567 2.019 1.00 82.62 99 PHE A N 1
ATOM 839 C CA . PHE A 1 99 ? 9.422 1.507 2.860 1.00 82.62 99 PHE A CA 1
ATOM 840 C C . PHE A 1 99 ? 10.448 2.043 3.862 1.00 82.62 99 PHE A C 1
ATOM 842 O O . PHE A 1 99 ? 10.426 1.662 5.032 1.00 82.62 99 PHE A O 1
ATOM 849 N N . ASN A 1 100 ? 11.327 2.953 3.433 1.00 81.31 100 ASN A N 1
ATOM 850 C CA . ASN A 1 100 ? 12.303 3.580 4.322 1.00 81.31 100 ASN A CA 1
ATOM 851 C C . ASN A 1 100 ? 11.629 4.427 5.413 1.00 81.31 100 ASN A C 1
ATOM 853 O O . ASN A 1 100 ? 12.046 4.360 6.566 1.00 81.31 100 ASN A O 1
ATOM 857 N N . LEU A 1 101 ? 10.574 5.174 5.075 1.00 77.69 101 LEU A N 1
ATOM 858 C CA . LEU A 1 101 ? 9.793 5.941 6.052 1.00 77.69 101 LEU A CA 1
ATOM 859 C C . LEU A 1 101 ? 9.072 5.027 7.052 1.00 77.69 101 LEU A C 1
ATOM 861 O O . LEU A 1 101 ? 9.105 5.280 8.257 1.00 77.69 101 LEU A O 1
ATOM 865 N N . ASN A 1 102 ? 8.482 3.929 6.577 1.00 73.44 102 ASN A N 1
ATOM 866 C CA . ASN A 1 102 ? 7.772 2.984 7.436 1.00 73.44 102 ASN A CA 1
ATOM 867 C C . ASN A 1 102 ? 8.708 2.156 8.320 1.00 73.44 102 ASN A C 1
ATOM 869 O O . ASN A 1 102 ? 8.365 1.883 9.469 1.00 73.44 102 ASN A O 1
ATOM 873 N N . ASN A 1 103 ? 9.900 1.785 7.841 1.00 71.62 103 ASN A N 1
ATOM 874 C CA . ASN A 1 103 ? 10.884 1.057 8.648 1.00 71.62 103 ASN A CA 1
ATOM 875 C C . ASN A 1 103 ? 11.407 1.872 9.830 1.00 71.62 103 ASN A C 1
ATOM 877 O O . ASN A 1 103 ? 11.651 1.291 10.884 1.00 71.62 103 ASN A O 1
ATOM 881 N N . SER A 1 104 ? 11.533 3.193 9.696 1.00 63.12 104 SER A N 1
ATOM 882 C CA . SER A 1 104 ? 11.861 4.057 10.837 1.00 63.12 104 SER A CA 1
ATOM 883 C C . SER A 1 104 ? 10.804 3.974 11.949 1.00 63.12 104 SER A C 1
ATOM 885 O O . SER A 1 104 ? 11.113 4.213 13.110 1.00 63.12 104 SER A O 1
ATOM 887 N N . ASN A 1 105 ? 9.575 3.559 11.612 1.00 63.59 105 ASN A N 1
ATOM 888 C CA . ASN A 1 105 ? 8.414 3.490 12.502 1.00 63.59 105 ASN A CA 1
ATOM 889 C C . ASN A 1 105 ? 7.850 2.062 12.662 1.00 63.59 105 ASN A C 1
ATOM 891 O O . ASN A 1 105 ? 6.676 1.899 13.008 1.00 63.59 105 ASN A O 1
ATOM 895 N N . LYS A 1 106 ? 8.658 1.023 12.398 1.00 61.25 106 LYS A N 1
ATOM 896 C CA . LYS A 1 106 ? 8.200 -0.363 12.157 1.00 61.25 106 LYS A CA 1
ATOM 897 C C . LYS A 1 106 ? 7.397 -0.999 13.297 1.00 61.25 106 LYS A C 1
ATOM 899 O O . LYS A 1 106 ? 6.586 -1.883 13.047 1.00 61.25 106 LYS A O 1
ATOM 904 N N . ASN A 1 107 ? 7.600 -0.528 14.527 1.00 61.38 107 ASN A N 1
ATOM 905 C CA . ASN A 1 107 ? 6.956 -1.072 15.725 1.00 61.38 107 ASN A CA 1
ATOM 906 C C . ASN A 1 107 ? 5.834 -0.181 16.276 1.00 61.38 107 ASN A C 1
ATOM 908 O O . ASN A 1 107 ? 5.202 -0.551 17.261 1.00 61.38 107 ASN A O 1
ATOM 912 N N . LYS A 1 108 ? 5.586 0.993 15.678 1.00 75.94 108 LYS A N 1
ATOM 913 C CA . LYS A 1 108 ? 4.561 1.920 16.165 1.00 75.94 108 LYS A CA 1
ATOM 914 C C . LYS A 1 108 ? 3.244 1.664 15.430 1.00 75.94 108 LYS A C 1
ATOM 916 O O . LYS A 1 108 ? 3.127 1.984 14.239 1.00 75.94 108 LYS A O 1
ATOM 921 N N . THR A 1 109 ? 2.270 1.102 16.144 1.00 82.94 109 THR A N 1
ATOM 922 C CA . THR A 1 109 ? 0.856 1.146 15.747 1.00 82.94 109 THR A CA 1
ATOM 923 C C . THR A 1 109 ? 0.426 2.610 15.699 1.00 82.94 109 THR A C 1
ATOM 925 O O . THR A 1 109 ? 0.684 3.355 16.645 1.00 82.94 109 THR A O 1
ATOM 928 N N . GLY A 1 110 ? -0.133 3.038 14.567 1.00 85.12 110 GLY A N 1
ATOM 929 C CA . GLY A 1 110 ? -0.631 4.402 14.406 1.00 85.12 110 GLY A CA 1
ATOM 930 C C . GLY A 1 110 ? -1.969 4.617 15.107 1.00 85.12 110 GLY A C 1
ATOM 931 O O . GLY A 1 110 ? -2.606 3.655 15.526 1.00 85.12 110 GLY A O 1
ATOM 932 N N . THR A 1 111 ? -2.418 5.861 15.207 1.00 89.56 111 THR A N 1
ATOM 933 C CA . THR A 1 111 ? -3.761 6.199 15.709 1.00 89.56 111 THR A CA 1
ATOM 934 C C . THR A 1 111 ? -4.663 6.691 14.578 1.00 89.56 111 THR A C 1
ATOM 936 O O . THR A 1 111 ? -4.182 7.125 13.532 1.00 89.56 111 THR A O 1
ATOM 939 N N . LEU A 1 112 ? -5.983 6.680 14.793 1.00 88.44 112 LEU A N 1
ATOM 940 C CA . LEU A 1 112 ? -6.960 7.226 13.837 1.00 88.44 112 LEU A CA 1
ATOM 941 C C . LEU A 1 112 ? -6.677 8.681 13.430 1.00 88.44 112 LEU A C 1
ATOM 943 O O . LEU A 1 112 ? -6.859 9.045 12.273 1.00 88.44 112 LEU A O 1
ATOM 947 N N . SER A 1 113 ? -6.178 9.507 14.353 1.00 87.88 113 SER A N 1
ATOM 948 C CA . SER A 1 113 ? -5.811 10.901 14.064 1.00 87.88 113 SER A CA 1
ATOM 949 C C . SER A 1 113 ? -4.635 11.035 13.087 1.00 87.88 113 SER A C 1
ATOM 951 O O . SER A 1 113 ? -4.455 12.086 12.484 1.00 87.88 113 SER A O 1
ATOM 953 N N . GLU A 1 114 ? -3.816 9.991 12.934 1.00 90.06 114 GLU A N 1
ATOM 954 C CA . GLU A 1 114 ? -2.657 9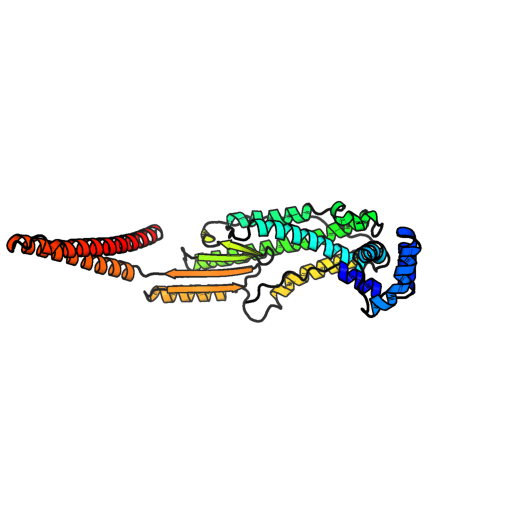.980 12.036 1.00 90.06 114 GLU A CA 1
ATOM 955 C C . GLU A 1 114 ? -3.018 9.483 10.617 1.00 90.06 114 GLU A C 1
ATOM 957 O O . GLU A 1 114 ? -2.166 9.545 9.731 1.00 90.06 114 GLU A O 1
ATOM 962 N N . VAL A 1 115 ? -4.257 9.021 10.360 1.00 91.12 115 VAL A N 1
ATOM 963 C CA . VAL A 1 115 ? -4.691 8.485 9.047 1.00 91.12 115 VAL A CA 1
ATOM 964 C C . VAL A 1 115 ? -4.364 9.465 7.921 1.00 91.12 115 VAL A C 1
ATOM 966 O O . VAL A 1 115 ? -3.604 9.127 7.013 1.00 91.12 115 VAL A O 1
ATOM 969 N N . ASN A 1 116 ? -4.867 10.699 8.010 1.00 92.75 116 ASN A N 1
ATOM 970 C CA . ASN A 1 116 ? -4.647 11.717 6.981 1.00 92.75 116 ASN A CA 1
ATOM 971 C C . ASN A 1 116 ? -3.157 12.015 6.791 1.00 92.75 116 ASN A C 1
ATOM 973 O O . ASN A 1 116 ? -2.690 12.120 5.659 1.00 92.75 116 ASN A O 1
ATOM 977 N N . GLN A 1 117 ? -2.390 12.062 7.884 1.00 91.44 117 GLN A N 1
ATOM 978 C CA . GLN A 1 117 ? -0.947 12.277 7.830 1.00 91.44 117 GLN A CA 1
ATOM 979 C C . GLN A 1 117 ? -0.237 11.157 7.057 1.00 91.44 117 GLN A C 1
ATOM 981 O O . GLN A 1 117 ? 0.689 11.436 6.293 1.00 91.44 117 GLN A O 1
ATOM 986 N N . TYR A 1 118 ? -0.653 9.896 7.214 1.00 90.44 118 TYR A N 1
ATOM 987 C CA . TYR A 1 118 ? -0.053 8.790 6.470 1.00 90.44 118 TYR A CA 1
ATOM 988 C C . TYR A 1 118 ? -0.289 8.927 4.962 1.00 90.44 118 TYR A C 1
ATOM 990 O O . TYR A 1 118 ? 0.669 8.824 4.192 1.00 90.44 118 TYR A O 1
ATOM 998 N N . PHE A 1 119 ? -1.514 9.246 4.542 1.00 92.69 119 PHE A N 1
ATOM 999 C CA . PHE A 1 119 ? -1.840 9.458 3.129 1.00 92.69 119 PHE A CA 1
ATOM 1000 C C . PHE A 1 119 ? -1.140 10.695 2.543 1.00 92.69 119 PHE A C 1
ATOM 1002 O O . PHE A 1 119 ? -0.509 10.590 1.492 1.00 92.69 119 PHE A O 1
ATOM 1009 N N . GLN A 1 120 ? -1.133 11.825 3.255 1.00 92.69 120 GLN A N 1
ATOM 1010 C CA . GLN A 1 120 ? -0.404 13.038 2.853 1.00 92.69 120 GLN A CA 1
ATOM 1011 C C . GLN A 1 120 ? 1.108 12.802 2.759 1.00 92.69 120 GLN A C 1
ATOM 1013 O O . GLN A 1 120 ? 1.781 13.300 1.855 1.00 92.69 120 GLN A O 1
ATOM 1018 N N . SER A 1 121 ? 1.674 12.011 3.678 1.00 90.94 121 SER A N 1
ATOM 1019 C CA . SER A 1 121 ? 3.097 11.675 3.628 1.00 90.94 121 SER A CA 1
ATOM 1020 C C . SER A 1 121 ? 3.434 10.894 2.360 1.00 90.94 121 SER A C 1
ATOM 1022 O O . SER A 1 121 ? 4.450 11.190 1.727 1.00 90.94 121 SER A O 1
ATOM 1024 N N . TYR A 1 122 ? 2.560 9.967 1.951 1.00 92.19 122 TYR A N 1
ATOM 1025 C CA . TYR A 1 122 ? 2.704 9.206 0.717 1.00 92.19 122 TYR A CA 1
ATOM 1026 C C . TYR A 1 122 ? 2.554 10.106 -0.515 1.00 92.19 122 TYR A C 1
ATOM 1028 O O . TYR A 1 122 ? 3.401 10.048 -1.403 1.00 92.19 122 TYR A O 1
ATOM 1036 N N . GLU A 1 123 ? 1.548 10.986 -0.545 1.00 92.19 123 GLU A N 1
ATOM 1037 C CA . GLU A 1 123 ? 1.364 11.980 -1.616 1.00 92.19 123 GLU A CA 1
ATOM 1038 C C . GLU A 1 123 ? 2.633 12.828 -1.805 1.00 92.19 123 GLU A C 1
ATOM 1040 O O . GLU A 1 123 ? 3.168 12.916 -2.909 1.00 92.19 123 GLU A O 1
ATOM 1045 N N . SER A 1 124 ? 3.238 13.299 -0.708 1.00 91.75 124 SER A N 1
ATOM 1046 C CA . SER A 1 124 ? 4.484 14.074 -0.769 1.00 91.75 124 SER A CA 1
ATOM 1047 C C . SER A 1 124 ? 5.670 13.308 -1.379 1.00 91.75 124 SER A C 1
ATOM 1049 O O . SER A 1 124 ? 6.595 13.920 -1.919 1.00 91.75 124 SER A O 1
ATOM 1051 N N . ILE A 1 125 ? 5.697 11.971 -1.271 1.00 91.25 125 ILE A N 1
ATOM 1052 C CA . ILE A 1 125 ? 6.728 11.131 -1.903 1.00 91.25 125 ILE A CA 1
ATOM 1053 C C . ILE A 1 125 ? 6.518 11.113 -3.412 1.00 91.25 125 ILE A C 1
ATOM 1055 O O . ILE A 1 125 ? 7.500 11.207 -4.153 1.00 91.25 125 ILE A O 1
ATOM 1059 N N . ILE A 1 126 ? 5.258 10.997 -3.846 1.00 90.81 126 ILE A N 1
ATOM 1060 C CA . ILE A 1 126 ? 4.886 11.033 -5.259 1.00 90.81 126 ILE A CA 1
ATOM 1061 C C . ILE A 1 126 ? 5.335 12.371 -5.848 1.00 90.81 126 ILE A C 1
ATOM 1063 O O . ILE A 1 126 ? 6.091 12.380 -6.818 1.00 90.81 126 ILE A O 1
ATOM 1067 N N . ASP A 1 127 ? 4.983 13.490 -5.216 1.00 89.25 127 ASP A N 1
ATOM 1068 C CA . ASP A 1 127 ? 5.287 14.830 -5.732 1.00 89.25 127 ASP A CA 1
ATOM 1069 C C . ASP A 1 127 ? 6.786 15.098 -5.874 1.00 89.25 127 ASP A C 1
ATOM 1071 O O . ASP A 1 127 ? 7.228 15.661 -6.880 1.00 89.25 127 ASP A O 1
ATOM 1075 N N . LYS A 1 128 ? 7.588 14.622 -4.913 1.00 90.44 128 LYS A N 1
ATOM 1076 C CA . LYS A 1 128 ? 9.052 14.774 -4.917 1.00 90.44 128 LYS A CA 1
ATOM 1077 C C . LYS A 1 128 ? 9.738 14.059 -6.079 1.00 90.44 128 LYS A C 1
ATOM 1079 O O . LYS A 1 128 ? 10.850 14.454 -6.434 1.00 90.44 128 LYS A O 1
ATOM 1084 N N . PHE A 1 129 ? 9.124 13.024 -6.657 1.00 87.25 129 PHE A N 1
ATOM 1085 C CA . PHE A 1 129 ? 9.698 12.328 -7.804 1.00 87.25 129 PHE A CA 1
ATOM 1086 C C . PHE A 1 129 ? 9.668 13.221 -9.049 1.00 87.25 129 PHE A C 1
ATOM 1088 O O . PHE A 1 129 ? 8.618 13.732 -9.430 1.00 87.25 129 PHE A O 1
ATOM 1095 N N . ASN A 1 130 ? 10.811 13.433 -9.694 1.00 86.06 130 ASN A N 1
ATOM 1096 C CA . ASN A 1 130 ? 10.933 14.316 -10.853 1.00 86.06 130 ASN A CA 1
ATOM 1097 C C . ASN A 1 130 ? 12.026 13.837 -11.827 1.00 86.06 130 ASN A C 1
ATOM 1099 O O . ASN A 1 130 ? 12.697 12.834 -11.581 1.00 86.06 130 ASN A O 1
ATOM 1103 N N . ASN A 1 131 ? 12.224 14.567 -12.929 1.00 80.25 131 ASN A N 1
ATOM 1104 C CA . ASN A 1 131 ? 13.154 14.201 -14.005 1.00 80.25 131 ASN A CA 1
ATOM 1105 C C . ASN A 1 131 ? 14.602 13.967 -13.525 1.00 80.25 131 ASN A C 1
ATOM 1107 O O . ASN A 1 131 ? 15.295 13.120 -14.084 1.00 80.25 131 ASN A O 1
ATOM 1111 N N . HIS A 1 132 ? 15.058 14.628 -12.451 1.00 81.19 132 HIS A N 1
ATOM 1112 C CA . HIS A 1 132 ? 16.401 14.405 -11.892 1.00 81.19 132 HIS A CA 1
ATOM 1113 C C . HIS A 1 132 ? 16.572 12.988 -11.331 1.00 81.19 132 HIS A C 1
ATOM 1115 O O . HIS A 1 132 ? 17.677 12.448 -11.314 1.00 81.19 132 HIS A O 1
ATOM 1121 N N . ASN A 1 133 ? 15.482 12.351 -10.896 1.00 81.69 133 ASN A N 1
ATOM 1122 C CA . ASN A 1 133 ? 15.499 10.958 -10.450 1.00 81.69 133 ASN A CA 1
ATOM 1123 C C . ASN A 1 133 ? 15.625 9.967 -11.619 1.00 81.69 133 ASN A C 1
ATOM 1125 O O . ASN A 1 133 ? 15.867 8.785 -11.391 1.00 81.69 133 ASN A O 1
ATOM 1129 N N . LEU A 1 134 ? 15.508 10.454 -12.856 1.00 79.94 134 LEU A N 1
ATOM 1130 C CA . LEU A 1 134 ? 15.534 9.693 -14.102 1.00 79.94 134 LEU A CA 1
ATOM 1131 C C . LEU A 1 134 ? 16.725 10.105 -14.982 1.00 79.94 134 LEU A C 1
ATOM 1133 O O . LEU A 1 134 ? 16.671 10.006 -16.207 1.00 79.94 134 LEU A O 1
ATOM 1137 N N . ALA A 1 135 ? 17.824 10.547 -14.359 1.00 74.38 135 ALA A N 1
ATOM 1138 C CA . ALA A 1 135 ? 18.993 11.102 -15.044 1.00 74.38 135 ALA A CA 1
ATOM 1139 C C . ALA A 1 135 ? 19.543 10.206 -16.168 1.00 74.38 135 ALA A C 1
ATOM 1141 O O . ALA A 1 135 ? 19.993 10.713 -17.189 1.00 74.38 135 ALA A O 1
ATOM 1142 N N . TRP A 1 136 ? 19.467 8.880 -16.027 1.00 75.19 136 TRP A N 1
ATOM 1143 C CA . TRP A 1 136 ? 19.948 7.949 -17.051 1.00 75.19 136 TRP A CA 1
ATOM 1144 C C . TRP A 1 136 ? 18.985 7.773 -18.239 1.00 75.19 136 TRP A C 1
ATOM 1146 O O . TRP A 1 136 ? 19.420 7.331 -19.297 1.00 75.19 136 TRP A O 1
ATOM 1156 N N . PHE A 1 137 ? 17.706 8.139 -18.108 1.00 74.94 137 PHE A N 1
ATOM 1157 C CA . PHE A 1 137 ? 16.752 8.157 -19.222 1.00 74.94 137 PHE A CA 1
ATOM 1158 C C . PHE A 1 137 ? 16.904 9.404 -20.088 1.00 74.94 137 PHE A C 1
ATOM 1160 O O . PHE A 1 137 ? 16.891 9.316 -21.317 1.00 74.94 137 PHE A O 1
ATOM 1167 N N . TYR A 1 138 ? 17.075 10.553 -19.434 1.00 69.50 138 TYR A N 1
ATOM 1168 C CA . TYR A 1 138 ? 17.288 11.830 -20.104 1.00 69.50 138 TYR A CA 1
ATOM 1169 C C . TYR A 1 138 ? 18.716 11.951 -20.648 1.00 69.50 138 TYR A C 1
ATOM 1171 O O . TYR A 1 138 ? 18.914 12.153 -21.841 1.00 69.50 138 TYR A O 1
ATOM 1179 N N . GLY A 1 139 ? 19.724 11.739 -19.795 1.00 67.69 139 GLY A N 1
ATOM 1180 C CA . GLY A 1 139 ? 21.137 11.952 -20.126 1.00 67.69 139 GLY A CA 1
ATOM 1181 C C . GLY A 1 139 ? 21.675 11.023 -21.213 1.00 67.69 139 GLY A C 1
ATOM 1182 O O . GLY A 1 139 ? 22.600 11.391 -21.928 1.00 67.69 139 GLY A O 1
ATOM 1183 N N . ASN A 1 140 ? 21.059 9.852 -21.395 1.00 68.75 140 ASN A N 1
ATOM 1184 C CA . ASN A 1 140 ? 21.417 8.944 -22.479 1.00 68.75 140 ASN A CA 1
ATOM 1185 C C . ASN A 1 140 ? 20.591 9.176 -23.749 1.00 68.75 140 ASN A C 1
ATOM 1187 O O . ASN A 1 140 ? 20.832 8.486 -24.731 1.00 68.75 140 ASN A O 1
ATOM 1191 N N . GLY A 1 141 ? 19.631 10.106 -23.781 1.00 72.50 141 GLY A N 1
ATOM 1192 C CA . GLY A 1 141 ? 18.789 10.357 -24.957 1.00 72.50 141 GLY A CA 1
ATOM 1193 C C . GLY A 1 141 ? 17.828 9.207 -25.279 1.00 72.50 141 GLY A C 1
ATOM 1194 O O . GLY A 1 141 ? 17.600 8.899 -26.448 1.00 72.50 141 GLY A O 1
ATOM 1195 N N . ILE A 1 142 ? 17.308 8.520 -24.254 1.00 80.12 142 ILE A N 1
ATOM 1196 C CA . ILE A 1 142 ? 16.283 7.471 -24.420 1.00 80.12 142 ILE A CA 1
ATOM 1197 C C . ILE A 1 142 ? 14.911 8.111 -24.673 1.00 80.12 142 ILE A C 1
ATOM 1199 O O . ILE A 1 142 ? 14.114 7.582 -25.456 1.00 80.12 142 ILE A O 1
ATOM 1203 N N . PHE A 1 143 ? 14.672 9.257 -24.035 1.00 82.12 143 PHE A N 1
ATOM 1204 C CA . PHE A 1 143 ? 13.492 10.098 -24.203 1.00 82.12 143 PHE A CA 1
ATOM 1205 C C . PHE A 1 143 ? 13.898 11.565 -24.324 1.00 82.12 143 PHE A C 1
ATOM 1207 O O . PHE A 1 143 ? 14.905 11.985 -23.750 1.00 82.12 143 PHE A O 1
ATOM 1214 N N . SER A 1 144 ? 13.083 12.341 -25.034 1.00 83.56 144 SER A N 1
ATOM 1215 C CA . SER A 1 144 ? 13.108 13.801 -24.929 1.00 83.56 144 SER A CA 1
ATOM 1216 C C . SER A 1 144 ? 12.587 14.270 -23.564 1.00 83.56 144 SER A C 1
ATOM 1218 O O . SER A 1 144 ? 11.919 13.522 -22.847 1.00 83.56 144 SER A O 1
ATOM 1220 N N . GLU A 1 145 ? 12.868 15.525 -23.206 1.00 83.12 145 GLU A N 1
ATOM 1221 C CA . GLU A 1 145 ? 12.381 16.128 -21.957 1.00 83.12 145 GLU A CA 1
ATOM 1222 C C . GLU A 1 145 ? 10.849 16.100 -21.858 1.00 83.12 145 GLU A C 1
ATOM 1224 O O . GLU A 1 145 ? 10.305 15.700 -20.828 1.00 83.12 145 GLU A O 1
ATOM 1229 N N . ASN A 1 146 ? 10.164 16.443 -22.953 1.00 83.19 146 ASN A N 1
ATOM 1230 C CA . ASN A 1 146 ? 8.703 16.458 -23.017 1.00 83.19 146 ASN A CA 1
ATOM 1231 C C . ASN A 1 146 ? 8.112 15.055 -22.840 1.00 83.19 146 ASN A C 1
ATOM 1233 O O . ASN A 1 146 ? 7.199 14.875 -22.041 1.00 83.19 146 ASN A O 1
ATOM 1237 N N . GLU A 1 147 ? 8.660 14.046 -23.526 1.00 82.50 147 GLU A N 1
ATOM 1238 C CA . GLU A 1 147 ? 8.198 12.657 -23.383 1.00 82.50 147 GLU A CA 1
ATOM 1239 C C . GLU A 1 147 ? 8.405 12.135 -21.961 1.00 82.50 147 GLU A C 1
ATOM 1241 O O . GLU A 1 147 ? 7.535 11.463 -21.406 1.00 82.50 147 GLU A O 1
ATOM 1246 N N . LEU A 1 148 ? 9.555 12.451 -21.358 1.00 85.25 148 LEU A N 1
ATOM 1247 C CA . LEU A 1 148 ? 9.842 12.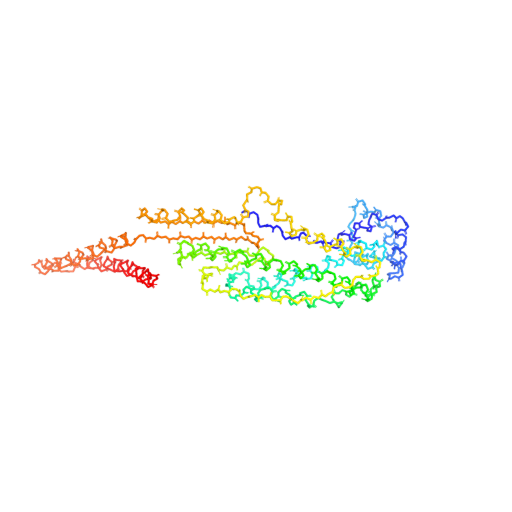058 -19.986 1.00 85.25 148 LEU A CA 1
ATOM 1248 C C . LEU A 1 148 ? 8.860 12.713 -19.016 1.00 85.25 148 LEU A C 1
ATOM 1250 O O . LEU A 1 148 ? 8.343 12.036 -18.131 1.00 85.25 148 LEU A O 1
ATOM 1254 N N . TRP A 1 149 ? 8.587 14.006 -19.201 1.00 84.50 149 TRP A N 1
ATOM 1255 C CA . TRP A 1 149 ? 7.624 14.742 -18.393 1.00 84.50 149 TRP A CA 1
ATOM 1256 C C . TRP A 1 149 ? 6.220 14.139 -18.508 1.00 84.50 149 TRP A C 1
ATOM 1258 O O . TRP A 1 149 ? 5.637 13.798 -17.480 1.00 84.50 149 TRP A O 1
ATOM 1268 N N . GLU A 1 150 ? 5.709 13.925 -19.727 1.00 83.62 150 GLU A N 1
ATOM 1269 C CA . GLU A 1 150 ? 4.383 13.332 -19.966 1.00 83.62 150 GLU A CA 1
ATOM 1270 C C . GLU A 1 150 ? 4.255 11.968 -19.279 1.00 83.62 150 GLU A C 1
ATOM 1272 O O . GLU A 1 150 ? 3.289 11.690 -18.565 1.00 83.62 150 GLU A O 1
ATOM 1277 N N . PHE A 1 151 ? 5.270 11.121 -19.430 1.00 84.94 151 PHE A N 1
ATOM 1278 C CA . PHE A 1 151 ? 5.297 9.808 -18.804 1.00 84.94 151 PHE A CA 1
ATOM 1279 C C . PHE A 1 151 ? 5.321 9.843 -17.287 1.00 84.94 151 PHE A C 1
ATOM 1281 O O . PHE A 1 151 ? 4.666 9.028 -16.628 1.00 84.94 151 PHE A O 1
ATOM 1288 N N . LEU A 1 152 ? 6.075 10.781 -16.731 1.00 86.56 152 LEU A N 1
ATOM 1289 C CA . LEU A 1 152 ? 6.156 10.977 -15.299 1.00 86.56 152 LEU A CA 1
ATOM 1290 C C . LEU A 1 152 ? 4.789 11.410 -14.755 1.00 86.56 152 LEU A C 1
ATOM 1292 O O . LEU A 1 152 ? 4.339 10.843 -13.759 1.00 86.56 152 LEU A O 1
ATOM 1296 N N . GLN A 1 153 ? 4.084 12.310 -15.451 1.00 86.31 153 GLN A N 1
ATOM 1297 C CA . GLN A 1 153 ? 2.722 12.708 -15.079 1.00 86.31 153 GLN A CA 1
ATOM 1298 C C . GLN A 1 153 ? 1.743 11.531 -15.119 1.00 86.31 153 GLN A C 1
ATOM 1300 O O . GLN A 1 153 ? 0.993 11.334 -14.167 1.00 86.31 153 GLN A O 1
ATOM 1305 N N . VAL A 1 154 ? 1.786 10.690 -16.159 1.00 87.31 154 VAL A N 1
ATOM 1306 C CA . VAL A 1 154 ? 0.937 9.485 -16.257 1.00 87.31 154 VAL A CA 1
ATOM 1307 C C . VAL A 1 154 ? 1.167 8.536 -15.081 1.00 87.31 154 VAL A C 1
ATOM 1309 O O . VAL A 1 154 ? 0.219 8.015 -14.480 1.00 87.31 154 VAL A O 1
ATOM 1312 N N . CYS A 1 155 ? 2.435 8.291 -14.744 1.00 86.88 155 CYS A N 1
ATOM 1313 C CA . CYS A 1 155 ? 2.789 7.394 -13.650 1.00 86.88 155 CYS A CA 1
ATOM 1314 C C . CYS A 1 155 ? 2.341 7.965 -12.303 1.00 86.88 155 CYS A C 1
ATOM 1316 O O . CYS A 1 155 ? 1.715 7.246 -11.524 1.00 86.88 155 CYS A O 1
ATOM 1318 N N . LYS A 1 156 ? 2.597 9.256 -12.057 1.00 87.88 156 LYS A N 1
ATOM 1319 C CA . LYS A 1 156 ? 2.112 9.966 -10.867 1.00 87.88 156 LYS A CA 1
ATOM 1320 C C . LYS A 1 156 ? 0.599 9.888 -10.747 1.00 87.88 156 LYS A C 1
ATOM 1322 O O . LYS A 1 156 ? 0.108 9.504 -9.692 1.00 87.88 156 LYS A O 1
ATOM 1327 N N . TYR A 1 157 ? -0.114 10.121 -11.848 1.00 88.00 157 TYR A N 1
ATOM 1328 C CA . TYR A 1 157 ? -1.578 10.129 -11.888 1.00 88.00 157 TYR A CA 1
ATOM 1329 C C . TYR A 1 157 ? -2.150 8.803 -11.451 1.00 88.00 157 TYR A C 1
ATOM 1331 O O . TYR A 1 157 ? -3.009 8.741 -10.575 1.00 88.00 157 TYR A O 1
ATOM 1339 N N . SER A 1 158 ? -1.609 7.734 -12.021 1.00 85.31 158 SER A N 1
ATOM 1340 C CA . SER A 1 158 ? -2.045 6.381 -11.709 1.00 85.31 158 SER A CA 1
ATOM 1341 C C . SER A 1 158 ? -1.836 6.067 -10.222 1.00 85.31 158 SER A C 1
ATOM 1343 O O . SER A 1 158 ? -2.727 5.522 -9.576 1.00 85.31 158 SER A O 1
ATOM 1345 N N . ILE A 1 159 ? -0.697 6.464 -9.641 1.00 87.00 159 ILE A N 1
ATOM 1346 C CA . ILE A 1 159 ? -0.405 6.231 -8.217 1.00 87.00 159 ILE A CA 1
ATOM 1347 C C . ILE A 1 159 ? -1.270 7.130 -7.314 1.00 87.00 159 ILE A C 1
ATOM 1349 O O . ILE A 1 159 ? -1.798 6.645 -6.317 1.00 87.00 159 ILE A O 1
ATOM 1353 N N . GLN A 1 160 ? -1.471 8.405 -7.661 1.00 88.88 160 GLN A N 1
ATOM 1354 C CA . GLN A 1 160 ? -2.322 9.340 -6.910 1.00 88.88 160 GLN A CA 1
ATOM 1355 C C . GLN A 1 160 ? -3.789 8.910 -6.915 1.00 88.88 160 GLN A C 1
ATOM 1357 O O . GLN A 1 160 ? -4.436 8.934 -5.871 1.00 88.88 160 GLN A O 1
ATOM 1362 N N . LYS A 1 161 ? -4.314 8.432 -8.049 1.00 86.69 161 LYS A N 1
ATOM 1363 C CA . LYS A 1 161 ? -5.668 7.864 -8.101 1.00 86.69 161 LYS A CA 1
ATOM 1364 C C . LYS A 1 161 ? -5.805 6.620 -7.235 1.00 86.69 161 LYS A C 1
ATOM 1366 O O . LYS A 1 161 ? -6.779 6.511 -6.497 1.00 86.69 161 LYS A O 1
ATOM 1371 N N . ARG A 1 162 ? -4.809 5.731 -7.247 1.00 86.06 162 ARG A N 1
ATOM 1372 C CA . ARG A 1 162 ? -4.772 4.571 -6.344 1.00 86.06 162 ARG A CA 1
ATOM 1373 C C . ARG A 1 162 ? -4.735 4.973 -4.869 1.00 86.06 162 ARG A C 1
ATOM 1375 O O . ARG A 1 162 ? -5.436 4.367 -4.066 1.00 86.06 162 ARG A O 1
ATOM 1382 N N . LEU A 1 163 ? -3.948 5.991 -4.523 1.00 89.69 163 LEU A N 1
ATOM 1383 C CA . LEU A 1 163 ? -3.865 6.531 -3.165 1.00 89.69 163 LEU A CA 1
ATOM 1384 C C . LEU A 1 163 ? -5.219 7.097 -2.710 1.00 89.69 163 LEU A C 1
ATOM 1386 O O . LEU A 1 163 ? -5.677 6.767 -1.620 1.00 89.69 163 LEU A O 1
ATOM 1390 N N . SER A 1 164 ? -5.874 7.886 -3.567 1.00 89.06 164 SER A N 1
ATOM 1391 C CA . SER A 1 164 ? -7.192 8.470 -3.296 1.00 89.06 164 SER A CA 1
ATOM 1392 C C . SER A 1 164 ? -8.273 7.412 -3.100 1.00 89.06 164 SER A C 1
ATOM 1394 O O . SER A 1 164 ? -9.054 7.508 -2.161 1.00 89.06 164 SER A O 1
ATOM 1396 N N . LEU A 1 165 ? -8.306 6.389 -3.954 1.00 85.94 165 LEU A N 1
ATOM 1397 C CA . LEU A 1 165 ? -9.270 5.294 -3.828 1.00 85.94 165 LEU A CA 1
ATOM 1398 C C . LEU A 1 165 ? -9.016 4.465 -2.569 1.00 85.94 165 LEU A C 1
ATOM 1400 O O . LEU A 1 165 ? -9.948 4.143 -1.842 1.00 85.94 165 LEU A O 1
ATOM 1404 N N . SER A 1 166 ? -7.751 4.172 -2.257 1.00 88.75 166 SER A N 1
ATOM 1405 C CA . SER A 1 166 ? -7.418 3.491 -1.006 1.00 88.75 166 SER A CA 1
ATOM 1406 C C . SER A 1 166 ? -7.851 4.299 0.216 1.00 88.75 166 SER A C 1
ATOM 1408 O O . SER A 1 166 ? -8.237 3.698 1.215 1.00 88.75 166 SER A O 1
ATOM 1410 N N . TYR A 1 167 ? -7.762 5.628 0.166 1.00 91.75 167 TYR A N 1
ATOM 1411 C CA . TYR A 1 167 ? -8.233 6.488 1.245 1.00 91.75 167 TYR A CA 1
ATOM 1412 C C . TYR A 1 167 ? -9.748 6.370 1.426 1.00 91.75 167 TYR A C 1
ATOM 1414 O O . TYR A 1 167 ? -10.200 6.103 2.535 1.00 91.75 167 TYR A O 1
ATOM 1422 N N . GLU A 1 168 ? -10.503 6.478 0.330 1.00 88.81 168 GLU A N 1
ATOM 1423 C CA . GLU A 1 168 ? -11.964 6.345 0.319 1.00 88.81 168 GLU A CA 1
ATOM 1424 C C . GLU A 1 168 ? -12.424 4.992 0.887 1.00 88.81 168 GLU A C 1
ATOM 1426 O O . GLU A 1 168 ? -13.291 4.934 1.758 1.00 88.81 168 GLU A O 1
ATOM 1431 N N . GLN A 1 169 ? -11.777 3.902 0.472 1.00 87.62 169 GLN A N 1
ATOM 1432 C CA . GLN A 1 169 ? -12.051 2.556 0.983 1.00 87.62 169 GLN A CA 1
ATOM 1433 C C . GLN A 1 169 ? -11.805 2.450 2.494 1.00 87.62 169 GLN A C 1
ATOM 1435 O O . GLN A 1 169 ? -12.633 1.914 3.227 1.00 87.62 169 GLN A O 1
ATOM 1440 N N . VAL A 1 170 ? -10.690 3.003 2.988 1.00 90.62 170 VAL A N 1
ATOM 1441 C CA . VAL A 1 170 ? -10.395 3.027 4.429 1.00 90.62 170 VAL A CA 1
ATOM 1442 C C . VAL A 1 170 ? -11.442 3.842 5.187 1.00 90.62 170 VAL A C 1
ATOM 1444 O O . VAL A 1 170 ? -11.901 3.398 6.237 1.00 90.62 170 VAL A O 1
ATOM 1447 N N . THR A 1 171 ? -11.845 5.009 4.681 1.00 91.00 171 THR A N 1
ATOM 1448 C CA . THR A 1 171 ? -12.882 5.820 5.334 1.00 91.00 171 THR A CA 1
ATOM 1449 C C . THR A 1 171 ? -14.234 5.112 5.353 1.00 91.00 171 THR A C 1
ATOM 1451 O O . THR A 1 171 ? -14.882 5.101 6.398 1.00 91.00 171 THR A O 1
ATOM 1454 N N . ASN A 1 172 ? -14.612 4.435 4.265 1.00 88.25 172 ASN A N 1
ATOM 1455 C CA . ASN A 1 172 ? -15.852 3.662 4.179 1.00 88.25 172 ASN A CA 1
ATOM 1456 C C . ASN A 1 172 ? -15.870 2.503 5.187 1.00 88.25 172 ASN A C 1
ATOM 1458 O O . ASN A 1 172 ? -16.851 2.331 5.913 1.00 88.25 172 ASN A O 1
ATOM 1462 N N . ASP A 1 173 ? -14.772 1.747 5.289 1.00 89.06 173 ASP A N 1
ATOM 1463 C CA . ASP A 1 173 ? -14.637 0.650 6.254 1.00 89.06 173 ASP A CA 1
ATOM 1464 C C . ASP A 1 173 ? -14.769 1.154 7.707 1.00 89.06 173 ASP A C 1
ATOM 1466 O O . ASP A 1 173 ? -15.463 0.549 8.534 1.00 89.06 173 ASP A O 1
ATOM 1470 N N . LEU A 1 174 ? -14.134 2.289 8.030 1.00 91.12 174 LEU A N 1
ATOM 1471 C CA . LEU A 1 174 ? -14.201 2.907 9.361 1.00 91.12 174 LEU A CA 1
ATOM 1472 C C . LEU A 1 174 ? -15.595 3.467 9.679 1.00 91.12 174 LEU A C 1
ATOM 1474 O O . LEU A 1 174 ? -16.080 3.309 10.804 1.00 91.12 174 LEU A O 1
ATOM 1478 N N . ASP A 1 175 ? -16.262 4.082 8.704 1.00 89.56 175 ASP A N 1
ATOM 1479 C CA . ASP A 1 175 ? -17.624 4.597 8.852 1.00 89.56 175 ASP A CA 1
ATOM 1480 C C . ASP A 1 175 ? -18.645 3.468 9.042 1.00 89.56 175 ASP A C 1
ATOM 1482 O O . ASP A 1 175 ? -19.571 3.588 9.856 1.00 89.56 175 ASP A O 1
ATOM 1486 N N . LEU A 1 176 ? -18.455 2.341 8.353 1.00 88.44 176 LEU A N 1
ATOM 1487 C CA . LEU A 1 176 ? -19.274 1.145 8.514 1.00 88.44 176 LEU A CA 1
ATOM 1488 C C . LEU A 1 176 ? -19.067 0.503 9.894 1.00 88.44 176 LEU A C 1
ATOM 1490 O O . LEU A 1 176 ? -20.043 0.121 10.550 1.00 88.44 176 LEU A O 1
ATOM 1494 N N . LEU A 1 177 ? -17.827 0.444 10.391 1.00 89.75 177 LEU A N 1
ATOM 1495 C CA . LEU A 1 177 ? -17.547 0.020 11.765 1.00 89.75 177 LEU A CA 1
ATOM 1496 C C . LEU A 1 177 ? -18.246 0.936 12.782 1.00 89.75 177 LEU A C 1
ATOM 1498 O O . LEU A 1 177 ? -18.974 0.445 13.649 1.00 89.75 177 LEU A O 1
ATOM 1502 N N . ARG A 1 178 ? -18.079 2.259 12.655 1.00 90.19 178 ARG A N 1
ATOM 1503 C CA . ARG A 1 178 ? -18.697 3.260 13.544 1.00 90.19 178 ARG A CA 1
ATOM 1504 C C . ARG A 1 178 ? -20.220 3.134 13.568 1.00 90.19 178 ARG A C 1
ATOM 1506 O O . ARG A 1 178 ? -20.833 3.120 14.635 1.00 90.19 178 ARG A O 1
ATOM 1513 N N . SER A 1 179 ? -20.838 3.009 12.397 1.00 89.06 179 SER A N 1
ATOM 1514 C CA . SER A 1 179 ? -22.292 2.875 12.263 1.00 89.06 179 SER A CA 1
ATOM 1515 C C . SER A 1 179 ? -22.818 1.636 12.989 1.00 89.06 179 SER A C 1
ATOM 1517 O O . SER A 1 179 ? -23.815 1.719 13.709 1.00 89.06 179 SER A O 1
ATOM 1519 N N . ASN A 1 180 ? -22.113 0.508 12.882 1.00 87.88 180 ASN A N 1
ATOM 1520 C CA . ASN A 1 180 ? -22.485 -0.718 13.582 1.00 87.88 180 ASN A CA 1
ATOM 1521 C C . ASN A 1 180 ? -22.256 -0.627 15.097 1.00 87.88 180 ASN A C 1
ATOM 1523 O O . ASN A 1 180 ? -23.127 -1.022 15.871 1.00 87.88 180 ASN A O 1
ATOM 1527 N N . LEU A 1 181 ? -21.147 -0.042 15.554 1.00 88.75 181 LEU A N 1
ATOM 1528 C CA . LEU A 1 181 ? -20.921 0.177 16.987 1.00 88.75 181 LEU A CA 1
ATOM 1529 C C . LEU A 1 181 ? -22.035 1.029 17.613 1.00 88.75 181 LEU A C 1
ATOM 1531 O O . LEU A 1 181 ? -22.532 0.695 18.691 1.00 88.75 181 LEU A O 1
ATOM 1535 N N . ASN A 1 182 ? -22.474 2.078 16.912 1.00 87.81 182 ASN A N 1
ATOM 1536 C CA . ASN A 1 182 ? -23.586 2.926 17.337 1.00 87.81 182 ASN A CA 1
ATOM 1537 C C . ASN A 1 182 ? -24.920 2.165 17.350 1.00 87.81 182 ASN A C 1
ATOM 1539 O O . ASN A 1 182 ? -25.642 2.224 18.347 1.00 87.81 182 ASN A O 1
ATOM 1543 N N . LYS A 1 183 ? -25.224 1.403 16.288 1.00 88.44 183 LYS A N 1
ATOM 1544 C CA . LYS A 1 183 ? -26.427 0.556 16.180 1.00 88.44 183 LYS A CA 1
ATOM 1545 C C . LYS A 1 183 ? -26.551 -0.416 17.357 1.00 88.44 183 LYS A C 1
ATOM 1547 O O . LYS A 1 183 ? -27.632 -0.563 17.920 1.00 88.44 183 LYS A O 1
ATOM 1552 N N . TYR A 1 184 ? -25.445 -1.043 17.754 1.00 85.19 184 TYR A N 1
ATOM 1553 C CA . TYR A 1 184 ? -25.408 -2.029 18.839 1.00 85.19 184 TYR A CA 1
ATOM 1554 C C . TYR A 1 184 ? -25.049 -1.454 20.211 1.00 85.19 184 TYR A C 1
ATOM 1556 O O . TYR A 1 184 ? -24.932 -2.213 21.175 1.00 85.19 184 TYR A O 1
ATOM 1564 N N . GLN A 1 185 ? -24.892 -0.130 20.318 1.00 85.06 185 GLN A N 1
ATOM 1565 C CA . GLN A 1 185 ? -24.539 0.575 21.554 1.00 85.06 185 GLN A CA 1
ATOM 1566 C C . GLN A 1 185 ? -23.259 0.032 22.219 1.00 85.06 185 GLN A C 1
ATOM 1568 O O . GLN A 1 185 ? -23.135 -0.008 23.448 1.00 85.06 185 GLN A O 1
ATOM 1573 N N . ILE A 1 186 ? -22.289 -0.391 21.405 1.00 83.12 186 ILE A N 1
ATOM 1574 C CA . ILE A 1 186 ? -20.992 -0.883 21.872 1.00 83.12 186 ILE A CA 1
ATOM 1575 C C . ILE A 1 186 ? -20.097 0.329 22.134 1.00 83.12 186 ILE A C 1
ATOM 1577 O O . ILE A 1 186 ? -19.632 0.996 21.212 1.00 83.12 186 ILE A O 1
ATOM 1581 N N . ARG A 1 187 ? -19.879 0.632 23.418 1.00 76.94 187 ARG A N 1
ATOM 1582 C CA . ARG A 1 187 ? -19.063 1.779 23.856 1.00 76.94 187 ARG A CA 1
ATOM 1583 C C . ARG A 1 187 ? -17.576 1.460 23.977 1.00 76.94 187 ARG A C 1
ATOM 1585 O O . ARG A 1 187 ? -16.757 2.355 23.805 1.00 76.94 187 ARG A O 1
ATOM 1592 N N . GLU A 1 188 ? -17.240 0.211 24.284 1.00 79.19 188 GLU A N 1
ATOM 1593 C CA . GLU A 1 188 ? -15.867 -0.233 24.506 1.00 79.19 188 GLU A CA 1
ATOM 1594 C C . GLU A 1 188 ? -15.578 -1.462 23.659 1.00 79.19 188 GLU A C 1
ATOM 1596 O O . GLU A 1 188 ? -16.298 -2.458 23.713 1.00 79.19 188 GLU A O 1
ATOM 1601 N N . PHE A 1 189 ? -14.508 -1.377 22.885 1.00 88.19 189 PHE A N 1
ATOM 1602 C CA . PHE A 1 189 ? -13.938 -2.484 22.140 1.00 88.19 189 PHE A CA 1
ATOM 1603 C C . PHE A 1 189 ? -12.451 -2.201 21.934 1.00 88.19 189 PHE A C 1
ATOM 1605 O O . PHE A 1 189 ? -12.002 -1.064 22.090 1.00 88.19 189 PHE A O 1
ATOM 1612 N N . LYS A 1 190 ? -11.687 -3.233 21.587 1.00 90.81 190 LYS A N 1
ATOM 1613 C CA . LYS A 1 190 ? -10.324 -3.070 21.081 1.00 90.81 190 LYS A CA 1
ATOM 1614 C C . LYS A 1 190 ? -10.323 -3.375 19.598 1.00 90.81 190 LYS A C 1
ATOM 1616 O O . LYS A 1 190 ? -10.824 -4.426 19.195 1.00 90.81 190 LYS A O 1
ATOM 1621 N N . GLY A 1 191 ? -9.781 -2.471 18.797 1.00 91.00 191 GLY A N 1
ATOM 1622 C CA . GLY A 1 191 ? -9.758 -2.606 17.350 1.00 91.00 191 GLY A CA 1
ATOM 1623 C C . GLY A 1 191 ? -8.388 -2.302 16.773 1.00 91.00 191 GLY A C 1
ATOM 1624 O O . GLY A 1 191 ? -7.820 -1.260 17.069 1.00 91.00 191 GLY A O 1
ATOM 1625 N N . ASP A 1 192 ? -7.906 -3.170 15.891 1.00 92.75 192 ASP A N 1
ATOM 1626 C CA . ASP A 1 192 ? -6.734 -2.920 15.055 1.00 92.75 192 ASP A CA 1
ATOM 1627 C C . ASP A 1 192 ? -7.149 -2.952 13.584 1.00 92.75 192 ASP A C 1
ATOM 1629 O O . ASP A 1 192 ? -7.829 -3.880 13.149 1.00 92.75 192 ASP A O 1
ATOM 1633 N N . TYR A 1 193 ? -6.693 -1.989 12.793 1.00 92.75 193 TYR A N 1
ATOM 1634 C CA . TYR A 1 193 ? -6.921 -1.938 11.354 1.00 92.75 193 TYR A CA 1
ATOM 1635 C C . TYR A 1 193 ? -5.598 -1.873 10.593 1.00 92.75 193 TYR A C 1
ATOM 1637 O O . TYR A 1 193 ? -4.746 -1.033 10.875 1.00 92.75 193 TYR A O 1
ATOM 1645 N N . SER A 1 194 ? -5.402 -2.764 9.626 1.00 91.44 194 SER A N 1
ATOM 1646 C CA . SER A 1 194 ? -4.218 -2.795 8.767 1.00 91.44 194 SER A CA 1
ATOM 1647 C C . SER A 1 194 ? -4.576 -2.279 7.382 1.00 91.44 194 SER A C 1
ATOM 1649 O O . SER A 1 194 ? -5.247 -2.989 6.644 1.00 91.44 194 SER A O 1
ATOM 1651 N N . ILE A 1 195 ? -4.105 -1.083 7.018 1.00 89.81 195 ILE A N 1
ATOM 1652 C CA . ILE A 1 195 ? -4.279 -0.522 5.671 1.00 89.81 195 ILE A CA 1
ATOM 1653 C C . ILE A 1 195 ? -3.401 -1.309 4.697 1.00 89.81 195 ILE A C 1
ATOM 1655 O O . ILE A 1 195 ? -2.174 -1.315 4.848 1.00 89.81 195 ILE A O 1
ATOM 1659 N N . ASP A 1 196 ? -4.007 -1.918 3.677 1.00 86.25 196 ASP A N 1
ATOM 1660 C CA . ASP A 1 196 ? -3.294 -2.752 2.703 1.00 86.25 196 ASP A CA 1
ATOM 1661 C C . ASP A 1 196 ? -2.321 -1.912 1.859 1.00 86.25 196 ASP A C 1
ATOM 1663 O O . ASP A 1 196 ? -1.133 -2.234 1.774 1.00 86.25 196 ASP A O 1
ATOM 1667 N N . PHE A 1 197 ? -2.790 -0.788 1.302 1.00 85.75 197 PHE A N 1
ATOM 1668 C CA . PHE A 1 197 ? -1.994 0.074 0.416 1.00 85.75 197 PHE A CA 1
ATOM 1669 C C . PHE A 1 197 ? -0.736 0.640 1.095 1.00 85.75 197 PHE A C 1
ATOM 1671 O O . PHE A 1 197 ? 0.350 0.642 0.515 1.00 85.75 197 PHE A O 1
ATOM 1678 N N . LEU A 1 198 ? -0.867 1.087 2.347 1.00 87.12 198 LEU A N 1
ATOM 1679 C CA . LEU A 1 198 ? 0.228 1.679 3.122 1.00 87.12 198 LEU A CA 1
ATOM 1680 C C . LEU A 1 198 ? 1.008 0.644 3.942 1.00 87.12 198 LEU A C 1
ATOM 1682 O O . LEU A 1 198 ? 2.050 0.971 4.511 1.00 87.12 198 LEU A O 1
ATOM 1686 N N . SER A 1 199 ? 0.527 -0.603 4.024 1.00 86.00 199 SER A N 1
ATOM 1687 C CA . SER A 1 199 ? 1.090 -1.641 4.897 1.00 86.00 199 SER A CA 1
ATOM 1688 C C . SER A 1 199 ? 1.277 -1.152 6.345 1.00 86.00 199 SER A C 1
ATOM 1690 O O . SER A 1 199 ? 2.302 -1.414 6.982 1.00 86.00 199 SER A O 1
ATOM 1692 N N . LYS A 1 200 ? 0.296 -0.397 6.859 1.00 87.38 200 LYS A N 1
ATOM 1693 C CA . LYS A 1 200 ? 0.360 0.287 8.158 1.00 87.38 200 LYS A CA 1
ATOM 1694 C C . LYS A 1 200 ? -0.779 -0.175 9.061 1.00 87.38 200 LYS A C 1
ATOM 1696 O O . LYS A 1 200 ? -1.934 -0.186 8.649 1.00 87.38 200 LYS A O 1
ATOM 1701 N N . LYS A 1 201 ? -0.440 -0.538 10.301 1.00 90.62 201 LYS A N 1
ATOM 1702 C CA . LYS A 1 201 ? -1.411 -0.880 11.349 1.00 90.62 201 LYS A CA 1
ATOM 1703 C C . LYS A 1 201 ? -1.797 0.346 12.164 1.00 90.62 201 LYS A C 1
ATOM 1705 O O . LYS A 1 201 ? -0.927 1.155 12.497 1.00 90.62 201 LYS A O 1
ATOM 1710 N N . MET A 1 202 ? -3.070 0.429 12.518 1.00 91.81 202 MET A N 1
ATOM 1711 C CA . MET A 1 202 ? -3.673 1.520 13.270 1.00 91.81 202 MET A CA 1
ATOM 1712 C C . MET A 1 202 ? -4.574 0.975 14.372 1.00 91.81 202 MET A C 1
ATOM 1714 O O . MET A 1 202 ? -5.308 0.018 14.144 1.00 91.81 202 MET A O 1
ATOM 1718 N N . ASP A 1 203 ? -4.538 1.611 15.534 1.00 92.56 203 ASP A N 1
ATOM 1719 C CA . ASP A 1 203 ? -5.515 1.405 16.594 1.00 92.56 203 ASP A CA 1
ATOM 1720 C C . ASP A 1 203 ? -6.785 2.184 16.242 1.00 92.56 2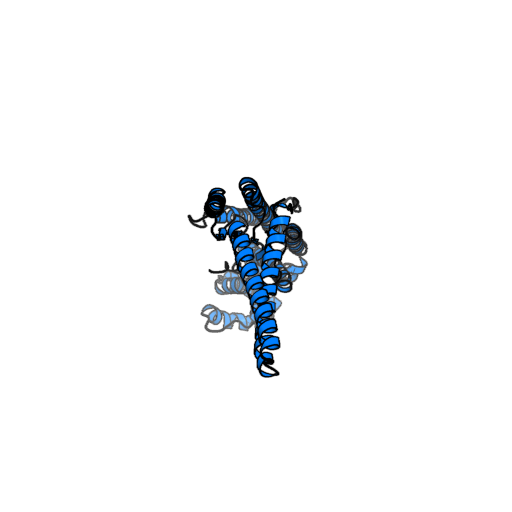03 ASP A C 1
ATOM 1722 O O . ASP A 1 203 ? -6.742 3.397 16.008 1.00 92.56 203 ASP A O 1
ATOM 1726 N N . VAL A 1 204 ? -7.905 1.466 16.179 1.00 92.94 204 VAL A N 1
ATOM 1727 C CA . VAL A 1 204 ? -9.227 2.002 15.839 1.00 92.94 204 VAL A CA 1
ATOM 1728 C C . VAL A 1 204 ? -10.216 1.902 16.998 1.00 92.94 204 VAL A C 1
ATOM 1730 O O . VAL A 1 204 ? -11.408 2.119 16.809 1.00 92.94 204 VAL A O 1
ATOM 1733 N N . SER A 1 205 ? -9.741 1.620 18.212 1.00 91.00 205 SER A N 1
ATOM 1734 C CA . SER A 1 205 ? -10.580 1.471 19.412 1.00 91.00 205 SER A CA 1
ATOM 1735 C C . SER A 1 205 ? -11.404 2.731 19.737 1.00 91.00 205 SER A C 1
ATOM 1737 O O . SER A 1 205 ? -12.470 2.644 20.343 1.00 91.00 205 SER A O 1
ATOM 1739 N N . ASP A 1 206 ? -10.953 3.906 19.286 1.00 88.81 206 ASP A N 1
ATOM 1740 C CA . ASP A 1 206 ? -11.623 5.199 19.483 1.00 88.81 206 ASP A CA 1
ATOM 1741 C C . ASP A 1 206 ? -12.404 5.702 18.246 1.00 88.81 206 ASP A C 1
ATOM 1743 O O . ASP A 1 206 ? -12.713 6.891 18.153 1.00 88.81 206 ASP A O 1
ATOM 1747 N N . VAL A 1 207 ? -12.788 4.826 17.306 1.00 89.38 207 VAL A N 1
ATOM 1748 C CA . VAL A 1 207 ? -13.506 5.214 16.062 1.00 89.38 207 VAL A CA 1
ATOM 1749 C C . VAL A 1 207 ? -14.853 5.915 16.295 1.00 89.38 207 VAL A C 1
ATOM 1751 O O . VAL A 1 207 ? -15.316 6.684 15.458 1.00 89.38 207 VAL A O 1
ATOM 1754 N N . ASN A 1 208 ? -15.476 5.709 17.458 1.00 85.12 208 ASN A N 1
ATOM 1755 C CA . ASN A 1 208 ? -16.703 6.416 17.842 1.00 85.12 208 ASN A CA 1
ATOM 1756 C C . ASN A 1 208 ? -16.454 7.861 18.307 1.00 85.12 208 ASN A C 1
ATOM 1758 O O . ASN A 1 208 ? -17.403 8.632 18.425 1.00 85.12 208 ASN A O 1
ATOM 1762 N N . LYS A 1 209 ? -15.203 8.220 18.620 1.00 84.50 209 LYS A N 1
ATOM 1763 C CA . LYS A 1 209 ? -14.820 9.528 19.175 1.00 84.50 209 LYS A CA 1
ATOM 1764 C C . LYS A 1 209 ? -14.030 10.372 18.182 1.00 84.50 209 LYS A C 1
ATOM 1766 O O . LYS A 1 209 ? -14.128 11.593 18.219 1.00 84.50 209 LYS A O 1
ATOM 1771 N N . ILE A 1 210 ? -13.226 9.730 17.338 1.00 83.12 210 ILE A N 1
ATOM 1772 C CA . ILE A 1 210 ? -12.332 10.397 16.393 1.00 83.12 210 ILE A CA 1
ATOM 1773 C C . ILE A 1 210 ? -12.904 10.232 14.990 1.00 83.12 210 ILE A C 1
ATOM 1775 O O . ILE A 1 210 ? -12.994 9.119 14.474 1.00 83.12 210 ILE A O 1
ATOM 1779 N N . LEU A 1 211 ? -13.275 11.355 14.380 1.00 79.88 211 LEU A N 1
ATOM 1780 C CA . LEU A 1 211 ? -13.656 11.414 12.975 1.00 79.88 211 LEU A CA 1
ATOM 1781 C C . LEU A 1 211 ? -12.398 11.575 12.124 1.00 79.88 211 LEU A C 1
ATOM 1783 O O . LEU A 1 211 ? -11.542 12.407 12.424 1.00 79.88 211 LEU A O 1
ATOM 1787 N N . VAL A 1 212 ? -12.301 10.783 11.061 1.00 82.25 212 VAL A N 1
ATOM 1788 C CA . VAL A 1 212 ? -11.301 11.007 10.018 1.00 82.25 212 VAL A CA 1
ATOM 1789 C C . VAL A 1 212 ? -11.837 12.127 9.131 1.00 82.25 212 VAL A C 1
ATOM 1791 O O . VAL A 1 212 ? -12.884 11.976 8.506 1.00 82.25 212 VAL A O 1
ATOM 1794 N N . GLU A 1 213 ? -11.167 13.277 9.137 1.00 82.62 213 GLU A N 1
ATOM 1795 C CA . GLU A 1 213 ? -11.568 14.419 8.311 1.00 82.62 213 GLU A CA 1
ATOM 1796 C C . GLU A 1 213 ? -11.357 14.111 6.828 1.00 82.62 213 GLU A C 1
ATOM 1798 O O . GLU A 1 213 ? -10.316 13.536 6.511 1.00 82.62 213 GLU A O 1
ATOM 1803 N N . PRO A 1 214 ? -12.253 14.541 5.920 1.00 84.88 214 PRO A N 1
ATOM 1804 C CA . PRO A 1 214 ? -12.075 14.344 4.487 1.00 84.88 214 PRO A CA 1
ATOM 1805 C C . PRO A 1 214 ? -10.745 14.919 3.989 1.00 84.88 214 PRO A C 1
ATOM 1807 O O . PRO A 1 214 ? -10.426 16.084 4.235 1.00 84.88 214 PRO A O 1
ATOM 1810 N N . LEU A 1 215 ? -9.984 14.111 3.253 1.00 86.56 215 LEU A N 1
ATOM 1811 C CA . LEU A 1 215 ? -8.742 14.531 2.616 1.00 86.56 215 LEU A CA 1
ATOM 1812 C C . LEU A 1 215 ? -8.972 14.813 1.128 1.00 86.56 215 LEU A C 1
ATOM 1814 O O . LEU A 1 215 ? -9.396 13.938 0.375 1.00 86.56 215 LEU A O 1
ATOM 1818 N N . ASN A 1 216 ? -8.634 16.028 0.698 1.00 82.50 216 ASN A N 1
ATOM 1819 C CA . ASN A 1 216 ? -8.629 16.397 -0.714 1.00 82.50 216 ASN A CA 1
ATOM 1820 C C . ASN A 1 216 ? -7.232 16.178 -1.289 1.00 82.50 216 ASN A C 1
ATOM 1822 O O . ASN A 1 216 ? -6.306 16.923 -0.971 1.00 82.50 216 ASN A O 1
ATOM 1826 N N . PHE A 1 217 ? -7.096 15.168 -2.142 1.00 81.94 217 PHE A N 1
ATOM 1827 C CA . PHE A 1 217 ? -5.881 14.964 -2.924 1.00 81.94 217 PHE A CA 1
ATOM 1828 C C . PHE A 1 217 ? -5.791 15.992 -4.047 1.00 81.94 217 PHE A C 1
ATOM 1830 O O . PHE A 1 217 ? -6.810 16.429 -4.592 1.00 81.94 217 PHE A O 1
ATOM 1837 N N . THR A 1 218 ? -4.566 16.344 -4.426 1.00 73.12 218 THR A N 1
ATOM 1838 C CA . THR A 1 218 ? -4.339 17.294 -5.517 1.00 73.12 218 THR A CA 1
ATOM 1839 C C . THR A 1 218 ? -4.894 16.714 -6.819 1.00 73.12 218 THR A C 1
ATOM 1841 O O . THR A 1 218 ? -4.417 15.691 -7.317 1.00 73.12 218 THR A O 1
ATOM 1844 N N . SER A 1 219 ? -5.924 17.349 -7.383 1.00 63.44 219 SER A N 1
ATOM 1845 C CA . SER A 1 219 ? -6.404 17.009 -8.717 1.00 63.44 219 SER A CA 1
ATOM 1846 C C . SER A 1 219 ? -5.468 17.621 -9.753 1.00 63.44 219 SER A C 1
ATOM 1848 O O . SER A 1 219 ? -5.056 18.775 -9.651 1.00 63.44 219 SER A O 1
ATOM 1850 N N . PHE A 1 220 ? -5.122 16.845 -10.771 1.00 68.25 220 PHE A N 1
ATOM 1851 C CA . PHE A 1 220 ? -4.417 17.364 -11.929 1.00 68.25 220 PHE A CA 1
ATOM 1852 C C . PHE A 1 220 ? -5.011 16.763 -13.188 1.00 68.25 220 PHE A C 1
ATOM 1854 O O . PHE A 1 220 ? -5.358 15.578 -13.246 1.00 68.25 220 PHE A O 1
ATOM 1861 N N . GLU A 1 221 ? -5.169 17.624 -14.183 1.00 65.75 221 GLU A N 1
ATOM 1862 C CA . GLU A 1 221 ? -5.647 17.242 -15.496 1.00 65.75 221 GLU A CA 1
ATOM 1863 C C . GLU A 1 221 ? -4.487 16.660 -16.295 1.00 65.75 221 GLU A C 1
ATOM 1865 O O . GLU A 1 221 ? -3.401 17.237 -16.385 1.00 65.75 221 GLU A O 1
ATOM 1870 N N . LEU A 1 222 ? -4.716 15.475 -16.850 1.00 73.06 222 LEU A N 1
ATOM 1871 C CA . LEU A 1 222 ? -3.720 14.764 -17.626 1.00 73.06 222 LEU A CA 1
ATOM 1872 C C . LEU A 1 222 ? -3.983 15.008 -19.112 1.00 73.06 222 LEU A C 1
ATOM 1874 O O . LEU A 1 222 ? -4.868 14.393 -19.706 1.00 73.06 222 LEU A O 1
ATOM 1878 N N . THR A 1 223 ? -3.194 15.884 -19.724 1.00 69.81 223 THR A N 1
ATOM 1879 C CA . THR A 1 223 ? -3.239 16.085 -21.176 1.00 69.81 223 THR A CA 1
ATOM 1880 C C . THR A 1 223 ? -2.279 15.112 -21.845 1.00 69.81 223 THR A C 1
ATOM 1882 O O . THR A 1 223 ? -1.063 15.272 -21.769 1.00 69.81 223 THR A O 1
ATOM 1885 N N . LEU A 1 224 ? -2.828 14.084 -22.496 1.00 72.94 224 LEU A N 1
ATOM 1886 C CA . LEU A 1 224 ? -2.046 13.080 -23.214 1.00 72.94 224 LEU A CA 1
ATOM 1887 C C . LEU A 1 224 ? -1.925 13.433 -24.690 1.00 72.94 224 LEU A C 1
ATOM 1889 O O . LEU A 1 224 ? -2.902 13.344 -25.437 1.00 72.94 224 LEU A O 1
ATOM 1893 N N . ASN A 1 225 ? -0.706 13.757 -25.111 1.00 71.12 225 ASN A N 1
ATOM 1894 C CA . ASN A 1 225 ? -0.362 14.024 -26.499 1.00 71.12 225 ASN A CA 1
ATOM 1895 C C . ASN A 1 225 ? 0.695 13.024 -27.003 1.00 71.12 225 ASN A C 1
ATOM 1897 O O . ASN A 1 225 ? 1.212 12.187 -26.265 1.00 71.12 225 ASN A O 1
ATOM 1901 N N . GLY A 1 226 ? 0.977 13.066 -28.306 1.00 72.50 226 GLY A N 1
ATOM 1902 C CA . GLY A 1 226 ? 2.097 12.334 -28.899 1.00 72.50 226 GLY A CA 1
ATOM 1903 C C . GLY A 1 226 ? 1.900 10.821 -29.079 1.00 72.50 226 GLY A C 1
ATOM 1904 O O . GLY A 1 226 ? 0.812 10.261 -28.936 1.00 72.50 226 GLY A O 1
ATOM 1905 N N . ARG A 1 227 ? 2.998 10.143 -29.443 1.00 74.19 227 ARG A N 1
ATOM 1906 C CA . ARG A 1 227 ? 3.025 8.725 -29.868 1.00 74.19 227 ARG A CA 1
ATOM 1907 C C . ARG A 1 227 ? 2.685 7.722 -28.760 1.00 74.19 227 ARG A C 1
ATOM 1909 O O . ARG A 1 227 ? 2.471 6.545 -29.034 1.00 74.19 227 ARG A O 1
ATOM 1916 N N . LEU A 1 228 ? 2.630 8.184 -27.512 1.00 68.62 228 LEU A N 1
ATOM 1917 C CA . LEU A 1 228 ? 2.592 7.322 -26.335 1.00 68.62 228 LEU A CA 1
ATOM 1918 C C . LEU A 1 228 ? 1.237 7.332 -25.619 1.00 68.62 228 LEU A C 1
ATOM 1920 O O . LEU A 1 228 ? 1.015 6.516 -24.723 1.00 68.62 228 LEU A O 1
ATOM 1924 N N . LYS A 1 229 ? 0.308 8.186 -26.071 1.00 81.75 229 LYS A N 1
ATOM 1925 C CA . LYS A 1 229 ? -1.058 8.316 -25.550 1.00 81.75 229 LYS A CA 1
ATOM 1926 C C . LYS A 1 229 ? -1.750 6.966 -25.346 1.00 81.75 229 LYS A C 1
ATOM 1928 O O . LYS A 1 229 ? -2.215 6.678 -24.251 1.00 81.75 229 LYS A O 1
ATOM 1933 N N . LYS A 1 230 ? -1.731 6.099 -26.365 1.00 83.38 230 LYS A N 1
ATOM 1934 C CA . LYS A 1 230 ? -2.369 4.771 -26.311 1.00 83.38 230 LYS A CA 1
ATOM 1935 C C . LYS A 1 230 ? -1.837 3.903 -25.161 1.00 83.38 230 LYS A C 1
ATOM 1937 O O . LYS A 1 230 ? -2.601 3.171 -24.538 1.00 83.38 230 LYS A O 1
ATOM 1942 N N . PHE A 1 231 ? -0.532 3.956 -24.890 1.00 81.50 231 PHE A N 1
ATOM 1943 C CA . PHE A 1 231 ? 0.082 3.171 -23.814 1.00 81.50 231 PHE A CA 1
ATOM 1944 C C . PHE A 1 231 ? -0.225 3.766 -22.442 1.00 81.50 231 PHE A C 1
ATOM 1946 O O . PHE A 1 231 ? -0.485 3.017 -21.504 1.00 81.50 231 PHE A O 1
ATOM 1953 N N . ALA A 1 232 ? -0.242 5.096 -22.344 1.00 80.88 232 ALA A N 1
ATOM 1954 C CA . ALA A 1 232 ? -0.625 5.807 -21.134 1.00 80.88 232 ALA A CA 1
ATOM 1955 C C . ALA A 1 232 ? -2.086 5.531 -20.741 1.00 80.88 232 ALA A C 1
ATOM 1957 O O . ALA A 1 232 ? -2.344 5.159 -19.601 1.00 80.88 232 ALA A O 1
ATOM 1958 N N . GLU A 1 233 ? -3.024 5.631 -21.687 1.00 84.19 233 GLU A N 1
ATOM 1959 C CA . GLU A 1 233 ? -4.445 5.328 -21.464 1.00 84.19 233 GLU A CA 1
ATOM 1960 C C . GLU A 1 233 ? -4.645 3.876 -21.030 1.00 84.19 233 GLU A C 1
ATOM 1962 O O . GLU A 1 233 ? -5.284 3.618 -20.011 1.00 84.19 233 GLU A O 1
ATOM 1967 N N . LYS A 1 234 ? -4.035 2.927 -21.757 1.00 86.12 234 LYS A N 1
ATOM 1968 C CA . LYS A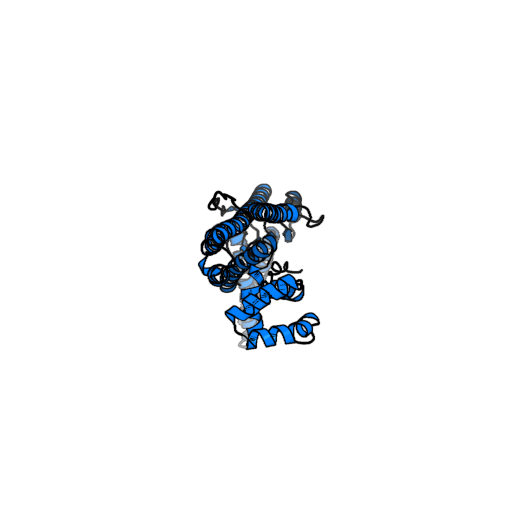 1 234 ? -4.082 1.506 -21.395 1.00 86.12 234 LYS A CA 1
ATOM 1969 C C . LYS A 1 234 ? -3.546 1.276 -19.983 1.00 86.12 234 LYS A C 1
ATOM 1971 O O . LYS A 1 234 ? -4.165 0.560 -19.211 1.00 86.12 234 LYS A O 1
ATOM 1976 N N . TYR A 1 235 ? -2.423 1.898 -19.633 1.00 83.56 235 TYR A N 1
ATOM 1977 C CA . TYR A 1 235 ? -1.834 1.745 -18.309 1.00 83.56 235 TYR A CA 1
ATOM 1978 C C . TYR A 1 235 ? -2.722 2.297 -17.192 1.00 83.56 235 TYR A C 1
ATOM 1980 O O . TYR A 1 235 ? -2.886 1.630 -16.174 1.00 83.56 235 TYR A O 1
ATOM 1988 N N . ILE A 1 236 ? -3.310 3.480 -17.385 1.00 82.62 236 ILE A N 1
ATOM 1989 C CA . ILE A 1 236 ? -4.245 4.062 -16.417 1.00 82.62 236 ILE A CA 1
ATOM 1990 C C . ILE A 1 236 ? -5.435 3.123 -16.228 1.00 82.62 236 ILE A C 1
ATOM 1992 O O . ILE A 1 236 ? -5.767 2.792 -15.095 1.00 82.62 236 ILE A O 1
ATOM 1996 N N . ILE A 1 237 ? -6.035 2.642 -17.322 1.00 81.69 237 ILE A N 1
ATOM 1997 C CA . ILE A 1 237 ? -7.149 1.689 -17.270 1.00 81.69 237 ILE A CA 1
ATOM 1998 C C . ILE A 1 237 ? -6.729 0.415 -16.530 1.00 81.69 237 ILE A C 1
ATOM 2000 O O . ILE A 1 237 ? -7.419 0.009 -15.603 1.00 81.69 237 ILE A O 1
ATOM 2004 N N . ASP A 1 238 ? -5.587 -0.182 -16.871 1.00 81.81 238 ASP A N 1
ATOM 2005 C CA . ASP A 1 238 ? -5.092 -1.400 -16.225 1.00 81.81 238 ASP A CA 1
ATOM 2006 C C . ASP A 1 238 ? -4.861 -1.199 -14.714 1.00 81.81 238 ASP A C 1
ATOM 2008 O O . ASP A 1 238 ? -5.157 -2.089 -13.917 1.00 81.81 238 ASP A O 1
ATOM 2012 N N . GLU A 1 239 ? -4.333 -0.046 -14.287 1.00 75.44 239 GLU A N 1
ATOM 2013 C CA . GLU A 1 239 ? -4.146 0.265 -12.863 1.00 75.44 239 GLU A CA 1
ATOM 2014 C C . GLU A 1 239 ? -5.465 0.521 -12.136 1.00 75.44 239 GLU A C 1
ATOM 2016 O O . GLU A 1 239 ? -5.605 0.093 -10.992 1.00 75.44 239 GLU A O 1
ATOM 2021 N N . LEU A 1 240 ? -6.436 1.166 -12.784 1.00 72.12 240 LEU A N 1
ATOM 2022 C CA . LEU A 1 240 ? -7.768 1.372 -12.218 1.00 72.12 240 LEU A CA 1
ATOM 2023 C C . LEU A 1 240 ? -8.545 0.051 -12.126 1.00 72.12 240 LEU A C 1
ATOM 2025 O O . LEU A 1 240 ? -9.139 -0.236 -11.092 1.00 72.12 240 LEU A O 1
ATOM 2029 N N . LEU A 1 241 ? -8.470 -0.810 -13.145 1.00 70.81 241 LEU A N 1
ATOM 2030 C CA . LEU A 1 241 ? -9.109 -2.128 -13.132 1.00 70.81 241 LEU A CA 1
ATOM 2031 C C . LEU A 1 241 ? -8.526 -3.035 -12.047 1.00 70.81 241 LEU A C 1
ATOM 2033 O O . LEU A 1 241 ? -9.265 -3.783 -11.415 1.00 70.81 241 LEU A O 1
ATOM 2037 N N . LYS A 1 242 ? -7.220 -2.959 -11.764 1.00 68.25 242 LYS A N 1
ATOM 2038 C CA . LYS A 1 242 ? -6.638 -3.702 -10.632 1.00 68.25 242 LYS A CA 1
ATOM 2039 C C . LYS A 1 242 ? -7.291 -3.352 -9.300 1.00 68.25 242 LYS A C 1
ATOM 2041 O O . LYS A 1 242 ? -7.323 -4.218 -8.439 1.00 68.25 242 LYS A O 1
ATOM 2046 N N . LEU A 1 243 ? -7.798 -2.131 -9.139 1.00 60.50 243 LEU A N 1
ATOM 2047 C CA . LEU A 1 243 ? -8.519 -1.702 -7.939 1.00 60.50 243 LEU A CA 1
ATOM 2048 C C . LEU A 1 243 ? -9.954 -2.248 -7.936 1.00 60.50 243 LEU A C 1
ATOM 2050 O O . LEU A 1 243 ? -10.439 -2.682 -6.895 1.00 60.50 243 LEU A O 1
ATOM 2054 N N . ASP A 1 244 ? -10.581 -2.290 -9.114 1.00 50.25 244 ASP A N 1
ATOM 2055 C CA . ASP A 1 244 ? -11.979 -2.688 -9.347 1.00 50.25 244 ASP A CA 1
ATOM 2056 C C . ASP A 1 244 ? -12.205 -4.216 -9.436 1.00 50.25 244 ASP A C 1
ATOM 2058 O O . ASP A 1 244 ? -13.337 -4.699 -9.369 1.00 50.25 244 ASP A O 1
ATOM 2062 N N . PHE A 1 245 ? -11.132 -5.001 -9.599 1.00 40.59 245 PHE A N 1
ATOM 2063 C CA . PHE A 1 245 ? -11.178 -6.469 -9.628 1.00 40.59 245 PHE A CA 1
ATOM 2064 C C . PHE A 1 245 ? -10.570 -7.129 -8.390 1.00 40.59 245 PHE A C 1
ATOM 2066 O O . PHE A 1 245 ? -10.993 -8.232 -8.047 1.00 40.59 245 PHE A O 1
ATOM 2073 N N . THR A 1 246 ? -9.693 -6.466 -7.622 1.00 44.06 246 THR A N 1
ATOM 2074 C CA . THR A 1 246 ? -9.408 -6.929 -6.247 1.00 44.06 246 THR A CA 1
ATOM 2075 C C . THR A 1 246 ? -10.650 -6.898 -5.355 1.00 44.06 246 THR A C 1
ATOM 2077 O O . THR A 1 246 ? -10.715 -7.652 -4.389 1.00 44.06 246 THR A O 1
ATOM 2080 N N . THR A 1 247 ? -11.661 -6.105 -5.718 1.00 41.84 247 THR A N 1
ATOM 2081 C CA . THR A 1 247 ? -12.990 -6.074 -5.092 1.00 41.84 247 THR A CA 1
ATOM 2082 C C . THR A 1 247 ? -13.941 -7.174 -5.592 1.00 41.84 247 THR A C 1
ATOM 2084 O O . THR A 1 247 ? -14.959 -7.414 -4.948 1.00 41.84 247 THR A O 1
ATOM 2087 N N . LYS A 1 248 ? -13.638 -7.885 -6.695 1.00 39.56 248 LYS A N 1
ATOM 2088 C CA . LYS A 1 248 ? -14.537 -8.908 -7.283 1.00 39.56 248 LYS A CA 1
ATOM 2089 C C . LYS A 1 248 ? -13.954 -10.320 -7.403 1.00 39.56 248 LYS A C 1
ATOM 2091 O O . LYS A 1 248 ? -14.705 -11.279 -7.269 1.00 39.56 248 LYS A O 1
ATOM 2096 N N . GLU A 1 249 ? -12.650 -10.482 -7.622 1.00 34.19 249 GLU A N 1
ATOM 2097 C CA . GLU A 1 249 ? -12.020 -11.799 -7.843 1.00 34.19 249 GLU A CA 1
ATOM 2098 C C . GLU A 1 249 ? -11.345 -12.389 -6.594 1.00 34.19 249 GLU A C 1
ATOM 2100 O O . GLU A 1 249 ? -10.906 -13.541 -6.596 1.00 34.19 249 GLU A O 1
ATOM 2105 N N . GLY A 1 250 ? -11.313 -11.647 -5.487 1.00 32.78 250 GLY A N 1
ATOM 2106 C CA . GLY A 1 250 ? -10.825 -12.134 -4.202 1.00 32.78 250 GLY A CA 1
ATOM 2107 C C . GLY A 1 250 ? -11.815 -13.049 -3.487 1.00 32.78 250 GLY A C 1
ATOM 2108 O O . GLY A 1 250 ? -12.220 -12.724 -2.385 1.00 32.78 250 GLY A O 1
ATOM 2109 N N . SER A 1 251 ? -12.126 -14.218 -4.061 1.00 32.09 251 SER A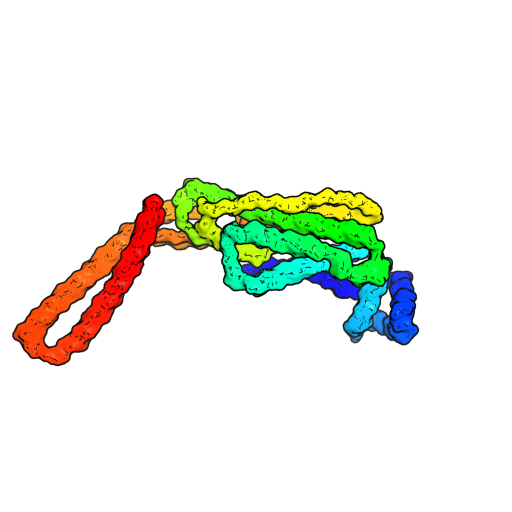 N 1
ATOM 2110 C CA . SER A 1 251 ? -12.781 -15.370 -3.412 1.00 32.09 251 SER A CA 1
ATOM 2111 C C . SER A 1 251 ? -14.162 -15.132 -2.775 1.00 32.09 251 SER A C 1
ATOM 2113 O O . SER A 1 251 ? -14.454 -14.126 -2.148 1.00 32.09 251 SER A O 1
ATOM 2115 N N . ALA A 1 252 ? -15.024 -16.139 -2.849 1.00 33.66 252 ALA A N 1
ATOM 2116 C CA . ALA A 1 252 ? -16.341 -16.178 -2.215 1.00 33.66 252 ALA A CA 1
ATOM 2117 C C . ALA A 1 252 ? -16.340 -16.128 -0.660 1.00 33.66 252 ALA A C 1
ATOM 2119 O O . ALA A 1 252 ? -17.296 -16.590 -0.050 1.00 33.66 252 ALA A O 1
ATOM 2120 N N . ASN A 1 253 ? -15.318 -15.552 -0.013 1.00 34.44 253 ASN A N 1
ATOM 2121 C CA . ASN A 1 253 ? -15.233 -15.324 1.428 1.00 34.44 253 ASN A CA 1
ATOM 2122 C C . ASN A 1 253 ? -14.828 -13.869 1.738 1.00 34.44 253 ASN A C 1
ATOM 2124 O O . ASN A 1 253 ? -13.654 -13.564 1.924 1.00 34.44 253 ASN A O 1
ATOM 2128 N N . GLY A 1 254 ? -15.848 -13.011 1.841 1.00 41.81 254 GLY A N 1
ATOM 2129 C CA . GLY A 1 254 ? -15.924 -11.941 2.840 1.00 41.81 254 GLY A CA 1
ATOM 2130 C C . GLY A 1 254 ? -15.099 -10.671 2.622 1.00 41.81 254 GLY A C 1
ATOM 2131 O O . GLY A 1 254 ? -14.180 -10.422 3.393 1.00 41.81 254 GLY A O 1
ATOM 2132 N N . LEU A 1 255 ? -15.516 -9.804 1.688 1.00 46.16 255 LEU A N 1
ATOM 2133 C CA . LEU A 1 255 ? -15.530 -8.359 1.990 1.00 46.16 255 LEU A CA 1
ATOM 2134 C C . LEU A 1 255 ? -16.300 -8.169 3.306 1.00 46.16 255 LEU A C 1
ATOM 2136 O O . LEU A 1 255 ? -17.251 -8.922 3.515 1.00 46.16 255 LEU A O 1
ATOM 2140 N N . ILE A 1 256 ? -15.953 -7.190 4.151 1.00 52.44 256 ILE A N 1
ATOM 2141 C CA . ILE A 1 256 ? -16.794 -6.775 5.282 1.00 52.44 256 ILE A CA 1
ATOM 2142 C C . ILE A 1 256 ? -18.174 -6.449 4.714 1.00 52.44 256 ILE A C 1
ATOM 2144 O O . ILE A 1 256 ? -18.440 -5.349 4.237 1.00 52.44 256 ILE A O 1
ATOM 2148 N N . LYS A 1 257 ? -19.080 -7.420 4.745 1.00 62.03 257 LYS A N 1
ATOM 2149 C CA . LYS A 1 257 ? -20.489 -7.144 4.547 1.00 62.03 257 LYS A CA 1
ATOM 2150 C C . LYS A 1 257 ? -20.966 -6.624 5.888 1.00 62.03 257 LYS A C 1
ATOM 2152 O O . LYS A 1 257 ? -20.583 -7.159 6.929 1.00 62.03 257 LYS A O 1
ATOM 2157 N N . SER A 1 258 ? -21.831 -5.613 5.878 1.00 61.94 258 SER A N 1
ATOM 2158 C CA . SER A 1 258 ? -22.544 -5.171 7.085 1.00 61.94 258 SER A CA 1
ATOM 2159 C C . SER A 1 258 ? -23.058 -6.367 7.897 1.00 61.94 258 SER A C 1
ATOM 2161 O O . SER A 1 258 ? -22.945 -6.382 9.116 1.00 61.94 258 SER A O 1
ATOM 2163 N N . ASN A 1 259 ? -23.498 -7.414 7.192 1.00 71.50 259 ASN A N 1
ATOM 2164 C CA . ASN A 1 259 ? -23.974 -8.673 7.745 1.00 71.50 259 ASN A CA 1
ATOM 2165 C C . ASN A 1 259 ? -22.954 -9.405 8.631 1.00 71.50 259 ASN A C 1
ATOM 2167 O O . ASN A 1 259 ? -23.374 -9.995 9.618 1.00 71.50 259 ASN A O 1
ATOM 2171 N N . ASP A 1 260 ? -21.655 -9.386 8.319 1.00 73.75 260 ASP A N 1
ATOM 2172 C CA . ASP A 1 260 ? -20.635 -10.115 9.090 1.00 73.75 260 ASP A CA 1
ATOM 2173 C C . ASP A 1 260 ? -20.344 -9.418 10.427 1.00 73.75 260 ASP A C 1
ATOM 2175 O O . ASP A 1 260 ? -20.230 -10.067 11.471 1.00 73.75 260 ASP A O 1
ATOM 2179 N N . ILE A 1 261 ? -20.288 -8.081 10.413 1.00 78.88 261 ILE A N 1
ATOM 2180 C CA . ILE A 1 261 ? -20.163 -7.269 11.631 1.00 78.88 261 ILE A CA 1
ATOM 2181 C C . ILE A 1 261 ? -21.454 -7.330 12.454 1.00 78.88 261 ILE A C 1
ATOM 2183 O O . ILE A 1 261 ? -21.396 -7.470 13.677 1.00 78.88 261 ILE A O 1
ATOM 2187 N N . ASP A 1 262 ? -22.614 -7.295 11.795 1.00 82.19 262 ASP A N 1
ATOM 2188 C CA . ASP A 1 262 ? -23.913 -7.501 12.436 1.00 82.19 262 ASP A CA 1
ATOM 2189 C C . ASP A 1 262 ? -23.965 -8.860 13.146 1.00 82.19 262 ASP A C 1
ATOM 2191 O O . ASP A 1 262 ? -24.403 -8.939 14.292 1.00 82.19 262 ASP A O 1
ATOM 2195 N N . LEU A 1 263 ? -23.479 -9.932 12.508 1.00 82.94 263 LEU A N 1
ATOM 2196 C CA . LEU A 1 263 ? -23.432 -11.276 13.093 1.00 82.94 263 LEU A CA 1
ATOM 2197 C C . LEU A 1 263 ? -22.572 -11.306 14.360 1.00 82.94 263 LEU A C 1
ATOM 2199 O O . LEU A 1 263 ? -23.028 -11.802 15.393 1.00 82.94 263 LEU A O 1
ATOM 2203 N N . LEU A 1 264 ? -21.373 -10.715 14.306 1.00 85.50 264 LEU A N 1
ATOM 2204 C CA . LEU A 1 264 ? -20.488 -10.590 15.465 1.00 85.50 264 LEU A CA 1
ATOM 2205 C C . LEU A 1 264 ? -21.173 -9.847 16.618 1.00 85.50 264 LEU A C 1
ATOM 2207 O O . LEU A 1 264 ? -21.167 -10.317 17.757 1.00 85.50 264 LEU A O 1
ATOM 2211 N N . PHE A 1 265 ? -21.749 -8.677 16.346 1.00 86.25 265 PHE A N 1
ATOM 2212 C CA . PHE A 1 265 ? -22.329 -7.840 17.392 1.00 86.25 265 PHE A CA 1
ATOM 2213 C C . PHE A 1 265 ? -23.655 -8.389 17.933 1.00 86.25 265 PHE A C 1
ATOM 2215 O O . PHE A 1 265 ? -23.920 -8.260 19.132 1.00 86.25 265 PHE A O 1
ATOM 2222 N N . ASN A 1 266 ? -24.448 -9.075 17.107 1.00 85.06 266 ASN A N 1
ATOM 2223 C CA . ASN A 1 266 ? -25.600 -9.857 17.561 1.00 85.06 266 ASN A CA 1
ATOM 2224 C C . ASN A 1 266 ? -25.151 -10.965 18.525 1.00 85.06 266 ASN A C 1
ATOM 2226 O O . ASN A 1 266 ? -25.640 -11.030 19.654 1.00 85.06 266 ASN A O 1
ATOM 2230 N N . GLN A 1 267 ? -24.159 -11.770 18.127 1.00 84.38 267 GLN A N 1
ATOM 2231 C CA . GLN A 1 267 ? -23.619 -12.844 18.961 1.00 84.38 267 GLN A CA 1
ATOM 2232 C C . GLN A 1 267 ? -23.051 -12.307 20.282 1.00 84.38 267 GLN A C 1
ATOM 2234 O O . GLN A 1 267 ? -23.318 -12.867 21.346 1.00 84.38 267 GLN A O 1
ATOM 2239 N N . TYR A 1 268 ? -22.310 -11.197 20.238 1.00 84.12 268 TYR A N 1
ATOM 2240 C CA . TYR A 1 268 ? -21.798 -10.533 21.435 1.00 84.12 268 TYR A CA 1
ATOM 2241 C C . TYR A 1 268 ? -22.926 -10.112 22.384 1.00 84.12 268 TYR A C 1
ATOM 2243 O O . TYR A 1 268 ? -22.864 -10.388 23.584 1.00 84.12 268 TYR A O 1
ATOM 2251 N N . ASN A 1 269 ? -23.979 -9.480 21.862 1.00 84.00 269 ASN A N 1
ATOM 2252 C CA . ASN A 1 269 ? -25.103 -9.027 22.675 1.00 84.00 269 ASN A CA 1
ATOM 2253 C C . ASN A 1 269 ? -25.908 -10.183 23.275 1.00 84.00 269 ASN A C 1
ATOM 2255 O O . ASN A 1 269 ? -26.349 -10.083 24.423 1.00 84.00 269 ASN A O 1
ATOM 2259 N N . ASP A 1 270 ? -26.072 -11.288 22.553 1.00 84.00 270 ASP A N 1
ATOM 2260 C CA . ASP A 1 270 ? -26.759 -12.468 23.077 1.00 84.00 270 ASP A CA 1
ATOM 2261 C C . ASP A 1 270 ? -25.947 -13.163 24.175 1.00 84.00 270 ASP A C 1
ATOM 2263 O O . ASP A 1 270 ? -26.487 -13.473 25.241 1.00 84.00 270 ASP A O 1
ATOM 2267 N N . LEU A 1 271 ? -24.629 -13.296 23.996 1.00 81.50 271 LEU A N 1
ATOM 2268 C CA . LEU A 1 271 ? -23.740 -13.824 25.035 1.00 81.50 271 LEU A CA 1
ATOM 2269 C C . LEU A 1 271 ? -23.691 -12.910 26.271 1.00 81.50 271 LEU A C 1
ATOM 2271 O O . LEU A 1 271 ? -23.714 -13.390 27.407 1.00 81.50 271 LEU A O 1
ATOM 2275 N N . ARG A 1 272 ? -23.716 -11.586 26.071 1.00 78.00 272 ARG A N 1
ATOM 2276 C CA . ARG A 1 272 ? -23.773 -10.592 27.152 1.00 78.00 272 ARG A CA 1
ATOM 2277 C C . ARG A 1 272 ? -25.041 -10.729 28.004 1.00 78.00 272 ARG A C 1
ATOM 2279 O O . ARG A 1 272 ? -24.960 -10.618 29.230 1.00 78.00 272 ARG A O 1
ATOM 2286 N N . LYS A 1 273 ? -26.202 -11.009 27.394 1.00 79.50 273 LYS A N 1
ATOM 2287 C CA . LYS A 1 273 ? -27.461 -11.282 28.125 1.00 79.50 273 LYS A CA 1
ATOM 2288 C C . LYS A 1 273 ? -27.360 -12.535 28.998 1.00 79.50 273 LYS A C 1
ATOM 2290 O O . LYS A 1 273 ? -27.947 -12.568 30.077 1.00 79.50 273 LYS A O 1
ATOM 2295 N N . GLY A 1 274 ? -26.578 -13.526 28.568 1.00 72.00 274 GLY A N 1
ATOM 2296 C CA . GLY A 1 274 ? -26.343 -14.779 29.290 1.00 72.00 274 GLY A CA 1
ATOM 2297 C C . GLY A 1 274 ? -25.569 -14.646 30.609 1.00 72.00 274 GLY A C 1
ATOM 2298 O O . GLY A 1 274 ? -25.429 -15.639 31.319 1.00 72.00 274 GLY A O 1
ATOM 2299 N N . LYS A 1 275 ? -25.079 -13.444 30.968 1.00 68.06 275 LYS A N 1
ATOM 2300 C CA . LYS A 1 275 ? -24.306 -13.166 32.199 1.00 68.06 275 LYS A CA 1
ATOM 2301 C C . LYS A 1 275 ? -23.071 -14.062 32.377 1.00 68.06 275 LYS A C 1
ATOM 2303 O O . LYS A 1 275 ? -22.665 -14.335 33.508 1.00 68.06 275 LYS A O 1
ATOM 2308 N N . GLN A 1 276 ? -22.470 -14.505 31.280 1.00 68.81 276 GLN A N 1
ATOM 2309 C CA . GLN A 1 276 ? -21.191 -15.212 31.278 1.00 68.81 276 GLN A CA 1
ATOM 2310 C C . GLN A 1 276 ? -20.054 -14.250 30.919 1.00 68.81 276 GLN A C 1
ATOM 2312 O O . GLN A 1 276 ? -20.302 -13.139 30.447 1.00 68.81 276 GLN A O 1
ATOM 2317 N N . ASP A 1 277 ? -18.814 -14.669 31.177 1.00 73.94 277 ASP A N 1
ATOM 2318 C CA . ASP A 1 277 ? -17.648 -13.954 30.658 1.00 73.94 277 ASP A CA 1
ATOM 2319 C C . ASP A 1 277 ? -17.628 -14.146 29.144 1.00 73.94 277 ASP A C 1
ATOM 2321 O O . ASP A 1 277 ? -17.742 -15.272 28.656 1.00 73.94 277 ASP A O 1
ATOM 2325 N N . VAL A 1 278 ? -17.494 -13.051 28.408 1.00 78.62 278 VAL A N 1
ATOM 2326 C CA . VAL A 1 278 ? -17.474 -13.069 26.948 1.00 78.62 278 VAL A CA 1
ATOM 2327 C C . VAL A 1 278 ? -16.151 -12.484 26.497 1.00 78.62 278 VAL A C 1
ATOM 2329 O O . VAL A 1 278 ? -15.817 -11.368 26.880 1.00 78.62 278 VAL A O 1
ATOM 2332 N N . ALA A 1 279 ? -15.414 -13.236 25.689 1.00 83.56 279 ALA A N 1
ATOM 2333 C CA . ALA A 1 279 ? -14.230 -12.766 24.986 1.00 83.56 279 ALA A CA 1
ATOM 2334 C C . ALA A 1 279 ? -14.359 -13.225 23.534 1.00 83.56 279 ALA A C 1
ATOM 2336 O O . ALA A 1 279 ? -14.271 -14.420 23.246 1.00 83.56 279 ALA A O 1
ATOM 2337 N N . ILE A 1 280 ? -14.634 -12.290 22.626 1.00 83.94 280 ILE A N 1
ATOM 2338 C CA . ILE A 1 280 ? -14.775 -12.574 21.197 1.00 83.94 280 ILE A CA 1
ATOM 2339 C C . ILE A 1 280 ? -13.708 -11.800 20.451 1.00 83.94 280 ILE A C 1
ATOM 2341 O O . ILE A 1 280 ? -13.576 -10.590 20.614 1.00 83.94 280 ILE A O 1
ATOM 2345 N N . LYS A 1 281 ? -12.970 -12.504 19.598 1.00 86.38 281 LYS A N 1
ATOM 2346 C CA . LYS A 1 281 ? -12.022 -11.907 18.669 1.00 86.38 281 LYS A CA 1
ATOM 2347 C C . LYS A 1 281 ? -12.369 -12.334 17.254 1.00 86.38 281 LYS A C 1
ATOM 2349 O O . LYS A 1 281 ? -12.510 -13.526 16.988 1.00 86.38 281 LYS A O 1
ATOM 2354 N N . SER A 1 282 ? -12.459 -11.369 16.351 1.00 85.56 282 SER A N 1
ATOM 2355 C CA . SER A 1 282 ? -12.784 -11.612 14.947 1.00 85.56 282 SER A CA 1
ATOM 2356 C C . SER A 1 282 ? -11.942 -10.730 14.041 1.00 85.56 282 SER A C 1
ATOM 2358 O O . SER A 1 282 ? -11.542 -9.629 14.417 1.00 85.56 282 SER A O 1
ATOM 2360 N N . THR A 1 283 ? -11.666 -11.236 12.845 1.00 85.75 283 THR A N 1
ATOM 2361 C CA . THR A 1 283 ? -10.889 -10.544 11.821 1.00 85.75 283 THR A CA 1
ATOM 2362 C C . THR A 1 283 ? -11.705 -10.528 10.539 1.00 85.75 283 THR A C 1
ATOM 2364 O O . THR A 1 283 ? -12.226 -11.565 10.136 1.00 85.75 283 THR A O 1
ATOM 2367 N N . PHE A 1 284 ? -11.798 -9.363 9.910 1.00 84.88 284 PHE A N 1
ATOM 2368 C CA . PHE A 1 284 ? -12.581 -9.121 8.712 1.00 84.88 284 PHE A CA 1
ATOM 2369 C C . PHE A 1 284 ? -11.719 -8.455 7.638 1.00 84.88 284 PHE A C 1
ATOM 2371 O O . PHE A 1 284 ? -10.886 -7.601 7.947 1.00 84.88 284 PHE A O 1
ATOM 2378 N N . GLN A 1 285 ? -11.919 -8.836 6.379 1.00 86.25 285 GLN A N 1
ATOM 2379 C CA . GLN A 1 285 ? -11.258 -8.219 5.232 1.00 86.25 285 GLN A CA 1
ATOM 2380 C C . GLN A 1 285 ? -12.165 -7.113 4.678 1.00 86.25 285 GLN A C 1
ATOM 2382 O O . GLN A 1 285 ? -13.189 -7.402 4.074 1.00 86.25 285 GLN A O 1
ATOM 2387 N N . GLY A 1 286 ? -11.816 -5.853 4.923 1.00 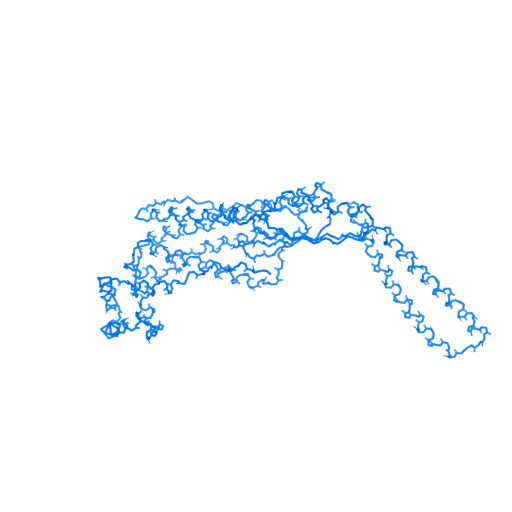80.56 286 GLY A N 1
ATOM 2388 C CA . GLY A 1 286 ? -12.480 -4.681 4.347 1.00 80.56 286 GLY A CA 1
ATOM 2389 C C . GLY A 1 286 ? -12.011 -4.376 2.927 1.00 80.56 286 GLY A C 1
ATOM 2390 O O . GLY A 1 286 ? -11.164 -5.088 2.370 1.00 80.56 286 GLY A O 1
ATOM 2391 N N . GLU A 1 287 ? -12.557 -3.304 2.358 1.00 82.81 287 GLU A N 1
ATOM 2392 C CA . GLU A 1 287 ? -12.164 -2.799 1.039 1.00 82.81 287 GLU A CA 1
ATOM 2393 C C . GLU A 1 287 ? -10.735 -2.241 1.054 1.00 82.81 287 GLU A C 1
ATOM 2395 O O . GLU A 1 287 ? -9.953 -2.508 0.142 1.00 82.81 287 GLU A O 1
ATOM 2400 N N . GLY A 1 288 ? -10.369 -1.504 2.106 1.00 83.25 288 GLY A N 1
ATOM 2401 C CA . GLY A 1 288 ? -9.074 -0.831 2.222 1.00 83.25 288 GLY A CA 1
ATOM 2402 C C . GLY A 1 288 ? -8.018 -1.616 3.005 1.00 83.25 288 GLY A C 1
ATOM 2403 O O . GLY A 1 288 ? -6.862 -1.181 3.095 1.00 83.25 288 GLY A O 1
ATOM 2404 N N . GLY A 1 289 ? -8.386 -2.739 3.629 1.00 88.06 289 GLY A N 1
ATOM 2405 C CA . GLY A 1 289 ? -7.516 -3.392 4.601 1.00 88.06 289 GLY A CA 1
ATOM 2406 C C . GLY A 1 289 ? -8.156 -4.496 5.435 1.00 88.06 289 GLY A C 1
ATOM 2407 O O . GLY A 1 289 ? -9.197 -5.046 5.099 1.00 88.06 289 GLY A O 1
ATOM 2408 N N . VAL A 1 290 ? -7.502 -4.845 6.542 1.00 89.00 290 VAL A N 1
ATOM 2409 C CA . VAL A 1 290 ? -7.942 -5.910 7.456 1.00 89.00 290 VAL A CA 1
ATOM 2410 C C . VAL A 1 290 ? -8.270 -5.328 8.823 1.00 89.00 290 VAL A C 1
ATOM 2412 O O . VAL A 1 290 ? -7.391 -4.784 9.494 1.00 89.00 290 VAL A O 1
ATOM 2415 N N . LEU A 1 291 ? -9.512 -5.508 9.265 1.00 90.69 291 LEU A N 1
ATOM 2416 C CA . LEU A 1 291 ? -10.007 -5.102 10.574 1.00 90.69 291 LEU A CA 1
ATOM 2417 C C . LEU A 1 291 ? -9.961 -6.280 11.549 1.00 90.69 291 LEU A C 1
ATOM 2419 O O . LEU A 1 291 ? -10.463 -7.356 11.255 1.00 90.69 291 LEU A O 1
ATOM 2423 N N . THR A 1 292 ? -9.403 -6.091 12.738 1.00 89.62 292 THR A N 1
ATOM 2424 C CA . THR A 1 292 ? -9.459 -7.053 13.844 1.00 89.62 292 THR A CA 1
ATOM 2425 C C . THR A 1 292 ? -10.149 -6.409 15.033 1.00 89.62 292 THR A C 1
ATOM 2427 O O . THR A 1 292 ? -9.687 -5.392 15.535 1.00 89.62 292 THR A O 1
ATOM 2430 N N . ILE A 1 293 ? -11.234 -7.018 15.501 1.00 88.69 293 ILE A N 1
ATOM 2431 C CA . ILE A 1 293 ? -12.027 -6.550 16.639 1.00 88.69 293 ILE A CA 1
ATOM 2432 C C . ILE A 1 293 ? -11.878 -7.556 17.776 1.00 88.69 293 ILE A C 1
ATOM 2434 O O . ILE A 1 293 ? -11.960 -8.765 17.556 1.00 88.69 293 ILE A O 1
ATOM 2438 N N . SER A 1 294 ? -11.670 -7.059 18.991 1.00 87.00 294 SER A N 1
ATOM 2439 C CA . SER A 1 294 ? -11.741 -7.831 20.231 1.00 87.00 294 SER A CA 1
ATOM 2440 C C . SER A 1 294 ? -12.747 -7.182 21.184 1.00 87.00 294 SER A C 1
ATOM 2442 O O . SER A 1 294 ? -12.650 -5.993 21.494 1.00 87.00 294 SER A O 1
ATOM 2444 N N . LEU A 1 295 ? -13.721 -7.971 21.628 1.00 85.25 295 LEU A N 1
ATOM 2445 C CA . LEU A 1 295 ? -14.788 -7.581 22.540 1.00 85.25 295 LEU A CA 1
ATOM 2446 C C . LEU A 1 295 ? -14.697 -8.430 23.802 1.00 85.25 295 LEU A C 1
ATOM 2448 O O . LEU A 1 295 ? -14.863 -9.648 23.737 1.00 85.25 295 LEU A O 1
ATOM 2452 N N . ASP A 1 296 ? -14.514 -7.767 24.939 1.00 82.88 296 ASP A N 1
ATOM 2453 C CA . ASP A 1 296 ? -14.455 -8.408 26.247 1.00 82.88 296 ASP A CA 1
ATOM 2454 C C . ASP A 1 296 ? -15.610 -7.894 27.123 1.00 82.88 296 ASP A C 1
ATOM 2456 O O . ASP A 1 296 ? -15.902 -6.698 27.158 1.00 82.88 296 ASP A O 1
ATOM 2460 N N . PHE A 1 297 ? -16.290 -8.788 27.839 1.00 78.69 297 PHE A N 1
ATOM 2461 C CA . PHE A 1 297 ? -17.319 -8.439 28.817 1.00 78.69 297 PHE A CA 1
ATOM 2462 C C . PHE A 1 297 ? -17.230 -9.343 30.043 1.00 78.69 297 PHE A C 1
ATOM 2464 O O . PHE A 1 297 ? -17.294 -10.568 29.936 1.00 78.69 297 PHE A O 1
ATOM 2471 N N . VAL A 1 298 ? -17.154 -8.722 31.223 1.00 73.88 298 VAL A N 1
ATOM 2472 C CA . VAL A 1 298 ? -17.259 -9.408 32.514 1.00 73.88 298 VAL A CA 1
ATOM 2473 C C . VAL A 1 298 ? -18.521 -8.911 33.231 1.00 73.88 298 VAL A C 1
ATOM 2475 O O . VAL A 1 298 ? -18.639 -7.713 33.499 1.00 73.88 298 VAL A O 1
ATOM 2478 N N . PRO A 1 299 ? -19.478 -9.793 33.570 1.00 74.88 299 PRO A N 1
ATOM 2479 C CA . PRO A 1 299 ? -20.717 -9.403 34.233 1.00 74.88 299 PRO A CA 1
ATOM 2480 C C . PRO A 1 299 ? -20.477 -8.748 35.602 1.00 74.88 299 PRO A C 1
ATOM 2482 O O . PRO A 1 299 ? -19.790 -9.304 36.462 1.00 74.88 299 PRO A O 1
ATOM 2485 N N . ASN A 1 300 ? -21.158 -7.626 35.867 1.00 69.06 300 ASN A N 1
ATOM 2486 C CA . ASN A 1 300 ? -21.095 -6.928 37.161 1.00 69.06 300 ASN A CA 1
ATOM 2487 C C . ASN A 1 300 ? -21.437 -7.838 38.347 1.00 69.06 300 ASN A C 1
ATOM 2489 O O . ASN A 1 300 ? -20.797 -7.739 39.389 1.00 69.06 300 ASN A O 1
ATOM 2493 N N . GLN A 1 301 ? -22.408 -8.746 38.188 1.00 68.06 301 GLN A N 1
ATOM 2494 C CA . GLN A 1 301 ? -22.782 -9.693 39.243 1.00 68.06 301 GLN A CA 1
ATOM 2495 C C . GLN A 1 301 ? -21.590 -10.560 39.656 1.00 68.06 301 GLN A C 1
ATOM 2497 O O . GLN A 1 301 ? -21.303 -10.660 40.847 1.00 68.06 301 GLN A O 1
ATOM 2502 N N . LYS A 1 302 ? -20.833 -11.082 38.681 1.00 70.31 302 LYS A N 1
ATOM 2503 C CA . LYS A 1 302 ? -19.647 -11.907 38.923 1.00 70.31 302 LYS A CA 1
ATOM 2504 C C . LYS A 1 302 ? -18.557 -11.125 39.657 1.00 70.31 302 LYS A C 1
ATOM 2506 O O . LYS A 1 302 ? -18.011 -11.624 40.641 1.00 70.31 302 LYS A O 1
ATOM 2511 N N . LEU A 1 303 ? -18.309 -9.878 39.249 1.00 67.31 303 LEU A N 1
ATOM 2512 C CA . LEU A 1 303 ? -17.365 -8.978 39.924 1.00 67.31 303 LEU A CA 1
ATOM 2513 C C . LEU A 1 303 ? -17.803 -8.664 41.360 1.00 67.31 303 LEU A C 1
ATOM 2515 O O . LEU A 1 303 ? -16.991 -8.740 42.278 1.00 67.31 303 LEU A O 1
ATOM 2519 N N . THR A 1 304 ? -19.091 -8.387 41.589 1.00 70.00 304 THR A N 1
ATOM 2520 C CA . THR A 1 304 ? -19.611 -8.154 42.945 1.00 70.00 304 THR A CA 1
ATOM 2521 C C . THR A 1 304 ? -19.516 -9.397 43.826 1.00 70.00 304 THR A C 1
ATOM 2523 O O . THR A 1 304 ? -19.073 -9.283 44.963 1.00 70.00 304 THR A O 1
ATOM 2526 N N . THR A 1 305 ? -19.825 -10.595 43.316 1.00 72.62 305 THR A N 1
ATOM 2527 C CA . THR A 1 305 ? -19.630 -11.846 44.070 1.00 72.62 305 THR A CA 1
ATOM 2528 C C . THR A 1 305 ? -18.159 -12.133 44.351 1.00 72.62 305 THR A C 1
ATOM 2530 O O . THR A 1 305 ? -17.834 -12.607 45.436 1.00 72.62 305 THR A O 1
ATOM 2533 N N . GLN A 1 306 ? -17.248 -11.808 43.427 1.00 75.25 306 GLN A N 1
ATOM 2534 C CA . GLN A 1 306 ? -15.810 -11.929 43.673 1.00 75.25 306 GLN A CA 1
ATOM 2535 C C . GLN A 1 306 ? -15.352 -10.978 44.784 1.00 75.25 306 GLN A C 1
ATOM 2537 O O . GLN A 1 306 ? -14.600 -11.410 45.657 1.00 75.25 306 GLN A O 1
ATOM 2542 N N . ILE A 1 307 ? -15.848 -9.733 44.811 1.00 75.94 307 ILE A N 1
ATOM 2543 C CA . ILE A 1 307 ? -15.608 -8.812 45.933 1.00 75.94 307 ILE A CA 1
ATOM 2544 C C . ILE A 1 307 ? -16.156 -9.395 47.227 1.00 75.94 307 ILE A C 1
ATOM 2546 O O . ILE A 1 307 ? -15.417 -9.467 48.199 1.00 75.94 307 ILE A O 1
ATOM 2550 N N . VAL A 1 308 ? -17.424 -9.810 47.261 1.00 77.75 308 VAL A N 1
ATOM 2551 C CA . VAL A 1 308 ? -18.053 -10.317 48.490 1.00 77.75 308 VAL A CA 1
ATOM 2552 C C . VAL A 1 308 ? -17.280 -11.518 49.033 1.00 77.75 308 VAL A C 1
ATOM 2554 O O . VAL A 1 308 ? -16.931 -11.524 50.210 1.00 77.75 308 VAL A O 1
ATOM 2557 N N . ASN A 1 309 ? -16.912 -12.478 48.180 1.00 78.19 309 ASN A N 1
ATOM 2558 C CA . ASN A 1 309 ? -16.129 -13.642 48.593 1.00 78.19 309 ASN A CA 1
ATOM 2559 C C . ASN A 1 309 ? -14.740 -13.253 49.114 1.00 78.19 309 ASN A C 1
ATOM 2561 O O . ASN A 1 309 ? -14.306 -13.756 50.149 1.00 78.19 309 ASN A O 1
ATOM 2565 N N . LYS A 1 310 ? -14.025 -12.352 48.429 1.00 78.44 310 LYS A N 1
ATOM 2566 C CA . LYS A 1 310 ? -12.686 -11.924 48.862 1.00 78.44 310 LYS A CA 1
ATOM 2567 C C . LYS A 1 310 ? -12.734 -11.079 50.138 1.00 78.44 310 LYS A C 1
ATOM 2569 O O . LYS A 1 310 ? -11.891 -11.266 51.010 1.00 78.44 310 LYS A O 1
ATOM 2574 N N . SER A 1 311 ? -13.744 -10.229 50.292 1.00 76.88 311 SER A N 1
ATOM 2575 C CA . SER A 1 311 ? -13.998 -9.457 51.512 1.00 76.88 311 SER A CA 1
ATOM 2576 C C . SER A 1 311 ? -14.389 -10.355 52.689 1.00 76.88 311 SER A C 1
ATOM 2578 O O . SER A 1 311 ? -13.935 -10.117 53.804 1.00 76.88 311 SER A O 1
ATOM 2580 N N . ALA A 1 312 ? -15.164 -11.419 52.457 1.00 80.44 312 ALA A N 1
ATOM 2581 C CA . ALA A 1 312 ? -15.483 -12.411 53.484 1.00 80.44 312 ALA A CA 1
ATOM 2582 C C . ALA A 1 312 ? -14.231 -13.170 53.955 1.00 80.44 312 ALA A C 1
ATOM 2584 O O . ALA A 1 312 ? -14.039 -13.347 55.156 1.00 80.44 312 ALA A O 1
ATOM 2585 N N . ILE A 1 313 ? -13.338 -13.551 53.030 1.00 82.38 313 ILE A N 1
ATOM 2586 C CA . ILE A 1 313 ? -12.033 -14.147 53.370 1.00 82.38 313 ILE A CA 1
ATOM 2587 C C . ILE A 1 313 ? -11.193 -13.173 54.206 1.00 82.38 313 ILE A C 1
ATOM 2589 O O . ILE A 1 313 ? -10.614 -13.579 55.211 1.00 82.38 313 ILE A O 1
ATOM 2593 N N . LEU A 1 314 ? -11.149 -11.891 53.831 1.00 81.00 314 LEU A N 1
ATOM 2594 C CA . LEU A 1 314 ? -10.435 -10.866 54.594 1.00 81.00 314 LEU A CA 1
ATOM 2595 C C . LEU A 1 314 ? -11.000 -10.726 56.017 1.00 81.00 314 LEU A C 1
ATOM 2597 O O . LEU A 1 314 ? -10.235 -10.657 56.976 1.00 81.00 314 LEU A O 1
ATOM 2601 N N . PHE A 1 315 ? -12.327 -10.729 56.164 1.00 83.06 315 PHE A N 1
ATOM 2602 C CA . PHE A 1 315 ? -12.977 -10.655 57.471 1.00 83.06 315 PHE A CA 1
ATOM 2603 C C . PHE A 1 315 ? -12.663 -11.886 58.331 1.00 83.06 315 PHE A C 1
ATOM 2605 O O . PHE A 1 315 ? -12.271 -11.734 59.484 1.00 83.06 315 PHE A O 1
ATOM 2612 N N . LEU A 1 316 ? -12.738 -13.094 57.755 1.00 84.38 316 LEU A N 1
ATOM 2613 C CA . LEU A 1 316 ? -12.358 -14.338 58.433 1.00 84.38 316 LEU A CA 1
ATOM 2614 C C . LEU A 1 316 ? -10.896 -14.326 58.883 1.00 84.38 316 LEU A C 1
ATOM 2616 O O . LEU A 1 316 ? -10.609 -14.737 60.005 1.00 84.38 316 LEU A O 1
ATOM 2620 N N . LEU A 1 317 ? -9.985 -13.825 58.045 1.00 83.06 317 LEU A N 1
ATOM 2621 C CA . LEU A 1 317 ? -8.581 -13.644 58.406 1.00 83.06 317 LEU A CA 1
ATOM 2622 C C . LEU A 1 317 ? -8.453 -12.703 59.616 1.00 83.06 317 LEU A C 1
ATOM 2624 O O . LEU A 1 317 ? -7.837 -13.074 60.614 1.00 83.06 317 LEU A O 1
ATOM 2628 N N . ILE A 1 318 ? -9.083 -11.526 59.584 1.00 82.19 318 ILE A N 1
ATOM 2629 C CA . ILE A 1 318 ? -9.045 -10.565 60.699 1.00 82.19 318 ILE A CA 1
ATOM 2630 C C . ILE A 1 318 ? -9.620 -11.178 61.987 1.00 82.19 318 ILE A C 1
ATOM 2632 O O . ILE A 1 318 ? -9.015 -11.044 63.052 1.00 82.19 318 ILE A O 1
ATOM 2636 N N . SER A 1 319 ? -10.748 -11.890 61.909 1.00 81.75 319 SER A N 1
ATOM 2637 C CA . SER A 1 319 ? -11.345 -12.575 63.064 1.00 81.75 319 SER A CA 1
ATOM 2638 C C . SER A 1 319 ? -10.445 -13.687 63.610 1.00 81.75 319 SER A C 1
ATOM 2640 O O . SER A 1 319 ? -10.253 -13.776 64.822 1.00 81.75 319 SER A O 1
ATOM 2642 N N . ALA A 1 320 ? -9.850 -14.503 62.735 1.00 82.81 320 ALA A N 1
ATOM 2643 C CA . ALA A 1 320 ? -8.906 -15.550 63.121 1.00 82.81 320 ALA A CA 1
ATOM 2644 C C . ALA A 1 320 ? -7.660 -14.965 63.798 1.00 82.81 320 ALA A C 1
ATOM 2646 O O . ALA A 1 320 ? -7.171 -15.527 64.775 1.00 82.81 320 ALA A O 1
ATOM 2647 N N . PHE A 1 321 ? -7.185 -13.805 63.344 1.00 83.06 321 PHE A N 1
ATOM 2648 C CA . PHE A 1 321 ? -6.087 -13.086 63.982 1.00 83.06 321 PHE A CA 1
ATOM 2649 C C . PHE A 1 321 ? -6.464 -12.504 65.346 1.00 83.06 321 PHE A C 1
ATOM 2651 O O . PHE A 1 321 ? -5.687 -12.605 66.294 1.00 83.06 321 PHE A O 1
ATOM 2658 N N . GLY A 1 322 ? -7.667 -11.943 65.485 1.00 82.25 322 GLY A N 1
ATOM 2659 C CA . GLY A 1 322 ? -8.189 -11.499 66.781 1.00 82.25 322 GLY A CA 1
ATOM 2660 C C . GLY A 1 322 ? -8.283 -12.650 67.791 1.00 82.25 322 GLY A C 1
ATOM 2661 O O . GLY A 1 322 ? -7.855 -12.518 68.936 1.00 82.25 322 GLY A O 1
ATOM 2662 N N . LEU A 1 323 ? -8.749 -13.821 67.348 1.00 85.06 323 LEU A N 1
ATOM 2663 C CA . LEU A 1 323 ? -8.743 -15.041 68.159 1.00 85.06 323 LEU A CA 1
ATOM 2664 C C . LEU A 1 323 ? -7.315 -15.486 68.490 1.00 85.06 323 LEU A C 1
ATOM 2666 O O . LEU A 1 323 ? -7.006 -15.745 69.650 1.00 85.06 323 LEU A O 1
ATOM 2670 N N . PHE A 1 324 ? -6.426 -15.532 67.499 1.00 82.88 324 PHE A N 1
ATOM 2671 C CA . PHE A 1 324 ? -5.035 -15.933 67.690 1.00 82.88 324 PHE A CA 1
ATOM 2672 C C . PHE A 1 324 ? -4.302 -15.033 68.690 1.00 82.88 324 PHE A C 1
ATOM 2674 O O . PHE A 1 324 ? -3.586 -15.541 69.550 1.00 82.88 324 PHE A O 1
ATOM 2681 N N . THR A 1 325 ? -4.500 -13.714 68.629 1.00 80.31 325 THR A N 1
ATOM 2682 C CA . THR A 1 325 ? -3.897 -12.768 69.582 1.00 80.31 325 THR A CA 1
ATOM 2683 C C . THR A 1 325 ? -4.466 -12.946 70.991 1.00 80.31 325 THR A C 1
ATOM 2685 O O . THR A 1 325 ? -3.690 -13.009 71.945 1.00 80.31 325 THR A O 1
ATOM 2688 N N . TYR A 1 326 ? -5.783 -13.141 71.132 1.00 84.56 326 TYR A N 1
ATOM 2689 C CA . TYR A 1 326 ? -6.422 -13.458 72.414 1.00 84.56 326 TYR A CA 1
ATOM 2690 C C . TYR A 1 326 ? -5.883 -14.759 73.037 1.00 84.56 326 TYR A C 1
ATOM 2692 O O . TYR A 1 326 ? -5.484 -14.774 74.203 1.00 84.56 326 TYR A O 1
ATOM 2700 N N . PHE A 1 327 ? -5.810 -15.844 72.258 1.00 81.62 327 PHE A N 1
ATOM 2701 C CA . PHE A 1 327 ? -5.248 -17.123 72.704 1.00 81.62 327 PHE A CA 1
ATOM 2702 C C . PHE A 1 327 ? -3.758 -17.000 73.034 1.00 81.62 327 PHE A C 1
ATOM 2704 O O . PHE A 1 327 ? -3.313 -17.484 74.075 1.00 81.62 327 PHE A O 1
ATOM 2711 N N . SER A 1 328 ? -2.989 -16.304 72.197 1.00 80.12 328 SER A N 1
ATOM 2712 C CA . SER A 1 328 ? -1.555 -16.111 72.423 1.00 80.12 328 SER A CA 1
ATOM 2713 C C . SER A 1 328 ? -1.277 -15.370 73.730 1.00 80.12 328 SER A C 1
ATOM 2715 O O . SER A 1 328 ? -0.354 -15.740 74.458 1.00 80.12 328 SER A O 1
ATOM 2717 N N . PHE A 1 329 ? -2.108 -14.376 74.061 1.00 80.44 329 PHE A N 1
ATOM 2718 C CA . PHE A 1 329 ? -2.032 -13.642 75.322 1.00 80.44 329 PHE A CA 1
ATOM 2719 C C . PHE A 1 329 ? -2.453 -14.507 76.519 1.00 80.44 329 PHE A C 1
ATOM 2721 O O . PHE A 1 329 ? -1.729 -14.584 77.510 1.00 80.44 329 PHE A O 1
ATOM 2728 N N . LYS A 1 330 ? -3.584 -15.220 76.412 1.00 85.81 330 LYS A N 1
ATOM 2729 C CA . LYS A 1 330 ? -4.129 -16.070 77.486 1.00 85.81 330 LYS A CA 1
ATOM 2730 C C . LYS A 1 330 ? -3.200 -17.228 77.868 1.00 85.81 330 LYS A C 1
ATOM 2732 O O . LYS A 1 330 ? -3.076 -17.541 79.047 1.00 85.81 330 LYS A O 1
ATOM 2737 N N . TYR A 1 331 ? -2.548 -17.849 76.887 1.00 85.75 331 TYR A N 1
ATOM 2738 C CA . TYR A 1 331 ? -1.711 -19.039 77.086 1.00 85.75 331 TYR A CA 1
ATOM 2739 C C . TYR A 1 331 ? -0.202 -18.743 77.080 1.00 85.75 331 TYR A C 1
ATOM 2741 O O . TYR A 1 331 ? 0.594 -19.676 77.105 1.00 85.75 331 TYR A O 1
ATOM 2749 N N . LYS A 1 332 ? 0.203 -17.461 77.067 1.00 82.19 332 LYS A N 1
ATOM 2750 C CA . LYS A 1 332 ? 1.612 -17.015 77.050 1.00 82.19 332 LYS A CA 1
ATOM 2751 C C . LYS A 1 332 ? 2.454 -17.706 75.964 1.00 82.19 332 LYS A C 1
ATOM 2753 O O . LYS A 1 332 ? 3.573 -18.140 76.224 1.00 82.19 332 LYS A O 1
ATOM 2758 N N . LEU A 1 333 ? 1.938 -17.784 74.735 1.00 70.94 333 LEU A N 1
ATOM 2759 C CA . LEU A 1 333 ? 2.558 -18.560 73.646 1.00 70.94 333 LEU A CA 1
ATOM 2760 C C . LEU A 1 333 ? 3.938 -18.043 73.164 1.00 70.94 333 LEU A C 1
ATOM 2762 O O . LEU A 1 333 ? 4.595 -18.711 72.370 1.00 70.94 333 LEU A O 1
ATOM 2766 N N . GLY A 1 334 ? 4.411 -16.888 73.643 1.00 70.88 334 GLY A N 1
ATOM 2767 C CA . GLY A 1 334 ? 5.778 -16.398 73.419 1.00 70.88 334 GLY A CA 1
ATOM 2768 C C . GLY A 1 334 ? 6.209 -16.309 71.945 1.00 70.88 334 GLY A C 1
ATOM 2769 O O . GLY A 1 334 ? 5.402 -16.081 71.043 1.00 70.88 334 GLY A O 1
ATOM 2770 N N . TRP A 1 335 ? 7.510 -16.496 71.698 1.00 67.31 335 TRP A N 1
ATOM 2771 C CA . TRP A 1 335 ? 8.148 -16.387 70.374 1.00 67.31 335 TRP A CA 1
ATOM 2772 C C . TRP A 1 335 ? 7.674 -17.434 69.349 1.00 67.31 335 TRP A C 1
ATOM 2774 O O . TRP A 1 335 ? 7.858 -17.239 68.148 1.00 67.31 335 TRP A O 1
ATOM 2784 N N . ALA A 1 336 ? 7.010 -18.509 69.788 1.00 68.44 336 ALA A N 1
ATOM 2785 C CA . ALA A 1 336 ? 6.482 -19.548 68.902 1.00 68.44 336 ALA A CA 1
ATOM 2786 C C . ALA A 1 336 ? 5.340 -19.049 67.989 1.00 68.44 336 ALA A C 1
ATOM 2788 O O . ALA A 1 336 ? 5.067 -19.659 66.958 1.00 68.44 336 ALA A O 1
ATOM 2789 N N . GLY A 1 337 ? 4.698 -17.919 68.318 1.00 69.50 337 GLY A N 1
ATOM 2790 C CA . GLY A 1 337 ? 3.643 -17.315 67.494 1.00 69.50 337 GLY A CA 1
ATOM 2791 C C . GLY A 1 337 ? 4.134 -16.450 66.324 1.00 69.50 337 GLY A C 1
ATOM 2792 O O . GLY A 1 337 ? 3.338 -16.092 65.456 1.00 69.50 337 GLY A O 1
ATOM 2793 N N . PHE A 1 338 ? 5.428 -16.111 66.267 1.00 74.94 338 PHE A N 1
ATOM 2794 C CA . PHE A 1 338 ? 5.973 -15.164 65.284 1.00 74.94 338 PHE A CA 1
ATOM 2795 C C . PHE A 1 338 ? 5.855 -15.630 63.812 1.00 74.94 338 PHE A C 1
ATOM 2797 O O . PHE A 1 338 ? 5.439 -14.827 62.973 1.00 74.94 338 PHE A O 1
ATOM 2804 N N . PRO A 1 339 ? 6.109 -16.910 63.461 1.00 78.88 339 PRO A N 1
ATOM 2805 C CA . PRO A 1 339 ? 5.949 -17.394 62.083 1.00 78.88 339 PRO A CA 1
ATOM 2806 C C . PRO A 1 339 ? 4.498 -17.338 61.582 1.00 78.88 339 PRO A C 1
ATOM 2808 O O . PRO A 1 339 ? 4.250 -17.020 60.419 1.00 78.88 339 PRO A O 1
ATOM 2811 N N . LEU A 1 340 ? 3.528 -17.597 62.467 1.00 74.00 340 LEU A N 1
ATOM 2812 C CA . LEU A 1 340 ? 2.098 -17.503 62.151 1.00 74.00 340 LEU A CA 1
ATOM 2813 C C . LEU A 1 340 ? 1.673 -16.053 61.889 1.00 74.00 340 LEU A C 1
ATOM 2815 O O . LEU A 1 340 ? 0.851 -15.799 61.013 1.00 74.00 340 LEU A O 1
ATOM 2819 N N . LEU A 1 341 ? 2.292 -15.100 62.587 1.00 77.56 341 LEU A N 1
ATOM 2820 C CA . LEU A 1 341 ? 2.099 -13.664 62.390 1.00 77.56 341 LEU A CA 1
ATOM 2821 C C . LEU A 1 341 ? 2.591 -13.209 61.005 1.00 77.56 341 LEU A C 1
ATOM 2823 O O . LEU A 1 341 ? 1.884 -12.486 60.303 1.00 77.56 341 LEU A O 1
ATOM 2827 N N . ILE A 1 342 ? 3.763 -13.685 60.572 1.00 80.38 342 ILE A N 1
ATOM 2828 C CA . ILE A 1 342 ? 4.300 -13.404 59.229 1.00 80.38 342 ILE A CA 1
ATOM 2829 C C . ILE A 1 342 ? 3.391 -13.999 58.146 1.00 80.38 342 ILE A C 1
ATOM 2831 O O . ILE A 1 342 ? 3.036 -13.307 57.189 1.00 80.38 342 ILE A O 1
ATOM 2835 N N . MET A 1 343 ? 2.978 -15.261 58.307 1.00 79.62 343 MET A N 1
ATOM 2836 C CA . MET A 1 343 ? 2.086 -15.928 57.353 1.00 79.62 343 MET A CA 1
ATOM 2837 C C . MET A 1 343 ? 0.739 -15.196 57.243 1.00 79.62 343 MET A C 1
ATOM 2839 O O . MET A 1 343 ? 0.219 -15.005 56.142 1.00 79.62 343 MET A O 1
ATOM 2843 N N . PHE A 1 344 ? 0.213 -14.718 58.373 1.00 81.06 344 PHE A N 1
ATOM 2844 C CA . PHE A 1 344 ? -0.996 -13.909 58.424 1.00 81.06 344 PHE A CA 1
ATOM 2845 C C . PHE A 1 344 ? -0.859 -12.603 57.632 1.00 81.06 344 PHE A C 1
ATOM 2847 O O . PHE A 1 344 ? -1.695 -12.318 56.775 1.00 81.06 344 PHE A O 1
ATOM 2854 N N . PHE A 1 345 ? 0.211 -11.835 57.858 1.00 80.88 345 PHE A N 1
ATOM 2855 C CA . PHE A 1 345 ? 0.454 -10.587 57.125 1.00 80.88 345 PHE A CA 1
ATOM 2856 C C . PHE A 1 345 ? 0.615 -10.813 55.618 1.00 80.88 345 PHE A C 1
ATOM 2858 O O . PHE A 1 345 ? 0.125 -10.012 54.819 1.00 80.88 345 PHE A O 1
ATOM 2865 N N . PHE A 1 346 ? 1.245 -11.918 55.212 1.00 81.44 346 PHE A N 1
ATOM 2866 C CA . PHE A 1 346 ? 1.391 -12.270 53.801 1.00 81.44 346 PHE A CA 1
ATOM 2867 C C . PHE A 1 346 ? 0.038 -12.597 53.140 1.00 81.44 346 PHE A C 1
ATOM 2869 O O . PHE A 1 346 ? -0.281 -12.085 52.061 1.00 81.44 346 PHE A O 1
ATOM 2876 N N . LEU A 1 347 ? -0.806 -13.388 53.809 1.00 77.62 347 LEU A N 1
ATOM 2877 C CA . LEU A 1 347 ? -2.167 -13.696 53.352 1.00 77.62 347 LEU A CA 1
ATOM 2878 C C . LEU A 1 347 ? -3.059 -12.447 53.308 1.00 77.62 347 LEU A C 1
ATOM 2880 O O . LEU A 1 347 ? -3.828 -12.267 52.362 1.00 77.62 347 LEU A O 1
ATOM 2884 N N . LEU A 1 348 ? -2.928 -11.551 54.289 1.00 77.81 348 LEU A N 1
ATOM 2885 C CA . LEU A 1 348 ? -3.664 -10.288 54.331 1.00 77.81 348 LEU A CA 1
ATOM 2886 C C . LEU A 1 348 ? -3.254 -9.354 53.181 1.00 77.81 348 LEU A C 1
ATOM 2888 O O . LEU A 1 348 ? -4.102 -8.741 52.537 1.00 77.81 348 LEU A O 1
ATOM 2892 N N . SER A 1 349 ? -1.952 -9.271 52.895 1.00 77.00 349 SER A N 1
ATOM 2893 C CA . SER A 1 349 ? -1.412 -8.455 51.805 1.00 77.00 349 SER A CA 1
ATOM 2894 C C . SER A 1 349 ? -1.932 -8.926 50.443 1.00 77.00 349 SER A C 1
ATOM 2896 O O . SER A 1 349 ? -2.543 -8.154 49.708 1.00 77.00 349 SER A O 1
ATOM 2898 N N . THR A 1 350 ? -1.798 -10.220 50.142 1.00 76.81 350 THR A N 1
ATOM 2899 C CA . THR A 1 350 ? -2.220 -10.801 48.852 1.00 76.81 350 THR A CA 1
ATOM 2900 C C . THR A 1 350 ? -3.730 -10.697 48.608 1.00 76.81 350 THR A C 1
ATOM 2902 O O . THR A 1 350 ? -4.172 -10.395 47.491 1.00 76.81 350 THR A O 1
ATOM 2905 N N . THR A 1 351 ? -4.544 -10.899 49.649 1.00 75.50 351 THR A N 1
ATOM 2906 C CA . THR A 1 351 ? -6.003 -10.732 49.563 1.00 75.50 351 THR A CA 1
ATOM 2907 C C . THR A 1 351 ? -6.398 -9.272 49.370 1.00 75.50 351 THR A C 1
ATOM 2909 O O . THR A 1 351 ? -7.241 -8.995 48.515 1.00 75.50 351 THR A O 1
ATOM 2912 N N . LYS A 1 352 ? -5.746 -8.333 50.068 1.00 78.12 352 LYS A N 1
ATOM 2913 C CA . LYS A 1 352 ? -5.960 -6.894 49.878 1.00 78.12 352 LYS A CA 1
ATOM 2914 C C . LYS A 1 352 ? -5.621 -6.446 48.455 1.00 78.12 352 LYS A C 1
ATOM 2916 O O . LYS A 1 352 ? -6.465 -5.831 47.812 1.00 78.12 352 LYS A O 1
ATOM 2921 N N . THR A 1 353 ? -4.455 -6.820 47.921 1.00 77.50 353 THR A N 1
ATOM 2922 C CA . THR A 1 353 ? -4.060 -6.470 46.542 1.00 77.50 353 THR A CA 1
ATOM 2923 C C . THR A 1 353 ? -5.070 -6.982 45.514 1.00 77.50 353 THR A C 1
ATOM 2925 O O . THR A 1 353 ? -5.425 -6.267 44.579 1.00 77.50 353 THR A O 1
ATOM 2928 N N . SER A 1 354 ? -5.596 -8.193 45.718 1.00 72.00 354 SER A N 1
ATOM 2929 C CA . SER A 1 354 ? -6.632 -8.765 44.850 1.00 72.00 354 SER A CA 1
ATOM 2930 C C . SER A 1 354 ? -7.943 -7.967 44.906 1.00 72.00 354 SER A C 1
ATOM 2932 O O . SER A 1 354 ? -8.562 -7.732 43.871 1.00 72.00 354 SER A O 1
ATOM 2934 N N . ILE A 1 355 ? -8.378 -7.537 46.099 1.00 74.81 355 ILE A N 1
ATOM 2935 C CA . ILE A 1 355 ? -9.584 -6.709 46.275 1.00 74.81 355 ILE A CA 1
ATOM 2936 C C . ILE A 1 355 ? -9.396 -5.340 45.615 1.00 74.81 355 ILE A C 1
ATOM 2938 O O . ILE A 1 355 ? -10.287 -4.887 44.896 1.00 74.81 355 ILE A O 1
ATOM 2942 N N . ASP A 1 356 ? -8.236 -4.711 45.805 1.00 76.62 356 ASP A N 1
ATOM 2943 C CA . ASP A 1 356 ? -7.912 -3.411 45.213 1.00 76.62 356 ASP A CA 1
ATOM 2944 C C . ASP A 1 356 ? -7.927 -3.472 43.676 1.00 76.62 356 ASP A C 1
ATOM 2946 O O . ASP A 1 356 ? -8.456 -2.569 43.023 1.00 76.62 356 ASP A O 1
ATOM 2950 N N . GLN A 1 357 ? -7.436 -4.569 43.092 1.00 75.62 357 GLN A N 1
ATOM 2951 C CA . GLN A 1 357 ? -7.463 -4.806 41.646 1.00 75.62 357 GLN A CA 1
ATOM 2952 C C . GLN A 1 357 ? -8.888 -5.046 41.106 1.00 75.62 357 GLN A C 1
ATOM 2954 O O . GLN A 1 357 ? -9.230 -4.591 40.017 1.00 75.62 357 GLN A O 1
ATOM 2959 N N . ILE A 1 358 ? -9.764 -5.714 41.863 1.00 73.06 358 ILE A N 1
ATOM 2960 C CA . ILE A 1 358 ? -11.172 -5.891 41.465 1.00 73.06 358 ILE A CA 1
ATOM 2961 C C . ILE A 1 358 ? -11.946 -4.567 41.604 1.00 73.06 358 ILE A C 1
ATOM 2963 O O . ILE A 1 358 ? -12.775 -4.232 40.754 1.00 73.06 358 ILE A O 1
ATOM 2967 N N . LEU A 1 359 ? -11.661 -3.778 42.645 1.00 72.50 359 LEU A N 1
ATOM 2968 C CA . LEU A 1 359 ? -12.257 -2.457 42.857 1.00 72.50 359 LEU A CA 1
ATOM 2969 C C . LEU A 1 359 ? -11.827 -1.446 41.792 1.00 72.50 359 LEU A C 1
ATOM 2971 O O . LEU A 1 359 ? -12.650 -0.623 41.383 1.00 72.50 359 LEU A O 1
ATOM 2975 N N . SER A 1 360 ? -10.575 -1.487 41.330 1.00 73.00 360 SER A N 1
ATOM 2976 C CA . SER A 1 360 ? -10.116 -0.634 40.230 1.00 73.00 360 SER A CA 1
ATOM 2977 C C . SER A 1 360 ? -10.837 -0.979 38.922 1.00 73.00 360 SER A C 1
ATOM 2979 O O . SER A 1 360 ? -11.354 -0.070 38.271 1.00 73.00 360 SER A O 1
ATOM 2981 N N . ASN A 1 361 ? -11.000 -2.270 38.612 1.00 68.44 361 ASN A N 1
ATOM 2982 C CA . ASN A 1 361 ? -11.779 -2.741 37.461 1.00 68.44 361 ASN A CA 1
ATOM 2983 C C . ASN A 1 361 ? -13.253 -2.302 37.547 1.00 68.44 361 ASN A C 1
ATOM 2985 O O . ASN A 1 361 ? -13.818 -1.812 36.573 1.00 68.44 361 ASN A O 1
ATOM 2989 N N . LEU A 1 362 ? -13.882 -2.391 38.726 1.00 67.31 362 LEU A N 1
ATOM 2990 C CA . LEU A 1 362 ? -15.258 -1.916 38.925 1.00 67.31 362 LEU A CA 1
ATOM 2991 C C . LEU A 1 362 ? -15.391 -0.394 38.843 1.00 67.31 362 LEU A C 1
ATOM 2993 O O . LEU A 1 362 ? -16.393 0.103 38.328 1.00 67.31 362 LEU A O 1
ATOM 2997 N N . LYS A 1 363 ? -14.402 0.366 39.325 1.00 68.62 363 LYS A N 1
ATOM 2998 C CA . LYS A 1 363 ? -14.373 1.827 39.160 1.00 68.62 363 LYS A CA 1
ATOM 2999 C C . LYS A 1 363 ? -14.237 2.221 37.692 1.00 68.62 363 LYS A C 1
ATOM 3001 O O . LYS A 1 363 ? -14.908 3.166 37.285 1.00 68.62 363 LYS A O 1
ATOM 3006 N N . GLN A 1 364 ? -13.429 1.503 36.909 1.00 60.31 364 GLN A N 1
ATOM 3007 C CA . GLN A 1 364 ? -13.356 1.692 35.459 1.00 60.31 364 GLN A CA 1
ATOM 3008 C C . GLN A 1 364 ? -14.721 1.411 34.816 1.00 60.31 364 GLN A C 1
ATOM 3010 O O . GLN A 1 364 ? -15.307 2.322 34.242 1.00 60.31 364 GLN A O 1
ATOM 3015 N N . LEU A 1 365 ? -15.326 0.245 35.066 1.00 58.50 365 LEU A N 1
ATOM 3016 C CA . LEU A 1 365 ? -16.657 -0.097 34.538 1.00 58.50 365 LEU A CA 1
ATOM 3017 C C . LEU A 1 365 ? -17.749 0.922 34.912 1.00 58.50 365 LEU A C 1
ATOM 3019 O O . LEU A 1 365 ? -18.603 1.254 34.094 1.00 58.50 365 LEU A O 1
ATOM 3023 N N . LYS A 1 366 ? -17.730 1.458 36.140 1.00 55.38 366 LYS A N 1
ATOM 3024 C CA . LYS A 1 366 ? -18.726 2.437 36.614 1.00 55.38 366 LYS A CA 1
ATOM 3025 C C . LYS A 1 366 ? -18.501 3.844 36.049 1.00 55.38 366 LYS A C 1
ATOM 3027 O O . LYS A 1 366 ? -19.464 4.592 35.904 1.00 55.38 366 LYS A O 1
ATOM 3032 N N . LYS A 1 367 ? -17.253 4.205 35.731 1.00 49.62 367 LYS A N 1
ATOM 3033 C CA . LYS A 1 367 ? -16.910 5.441 35.010 1.00 49.62 367 LYS A CA 1
ATOM 3034 C C . LYS A 1 367 ? -17.309 5.350 33.531 1.00 49.62 367 LYS A C 1
ATOM 3036 O O . LYS A 1 367 ? -17.677 6.363 32.951 1.00 49.62 367 LYS A O 1
ATOM 3041 N N . ASN A 1 368 ? -17.309 4.140 32.977 1.00 43.69 368 ASN A N 1
ATOM 3042 C CA . ASN A 1 368 ? -17.573 3.866 31.564 1.00 43.69 368 ASN A CA 1
ATOM 3043 C C . ASN A 1 368 ? -19.063 3.557 31.271 1.00 43.69 368 ASN A C 1
ATOM 3045 O O . ASN A 1 368 ? -19.493 3.555 30.119 1.00 43.69 368 ASN A O 1
ATOM 3049 N N . GLY A 1 369 ? -19.867 3.326 32.319 1.00 40.25 369 GLY A N 1
ATOM 3050 C CA . GLY A 1 369 ? -21.310 3.061 32.259 1.00 40.25 369 GLY A CA 1
ATOM 3051 C C . GLY A 1 369 ? -22.235 4.257 32.540 1.00 40.25 369 GLY A C 1
ATOM 3052 O O . GLY A 1 369 ? -23.426 4.029 32.747 1.00 40.25 369 GLY A O 1
ATOM 3053 N N . LYS A 1 370 ? -21.722 5.496 32.589 1.00 34.44 370 LYS A N 1
ATOM 3054 C CA . LYS A 1 370 ? -22.546 6.720 32.548 1.00 34.44 370 LYS A CA 1
ATOM 3055 C C . LYS A 1 370 ? -22.612 7.269 31.131 1.00 34.44 370 LYS A C 1
ATOM 3057 O O . LYS A 1 370 ? -21.579 7.221 30.431 1.00 34.44 370 LYS A O 1
#

pLDDT: mean 80.15, std 14.31, range [22.12, 96.56]